Protein AF-A0A8T3MRM6-F1 (afdb_monomer)

Solvent-accessible surface area (backbone atoms only — not comparable to full-atom values): 10202 Å² total; per-residue (Å²): 135,84,81,77,78,81,80,51,50,71,51,70,39,57,31,41,62,28,37,52,55,36,65,73,35,93,46,35,32,42,35,36,65,49,98,87,72,48,80,46,76,44,81,49,70,68,52,61,40,35,90,80,31,32,37,35,27,68,72,56,87,99,52,84,78,60,67,73,32,74,35,32,43,35,18,52,46,70,44,83,40,91,97,79,51,75,45,71,45,30,40,27,38,31,30,21,41,25,47,67,58,101,87,26,33,37,32,41,48,69,41,13,40,53,50,42,38,89,83,44,46,66,69,58,47,54,62,33,34,44,63,54,53,49,54,52,33,53,51,53,13,62,75,67,76,43,92,52,69,94,76,77,53,70,69,57,45,51,42,64,76,62,42,41,73,62,52,47,67,58,47,51,60,52,52,52,49,63,76,74,106

Mean predicted aligned error: 10.26 Å

Foldseek 3Di:
DDDPPPLLAQDWDDLLVLLVVLVPFPWKWKWDQDPVRDIDIDIWDWDTDSVQQKIWTADDPPDDDDAQGKMKIKGWDWDADPPPGIDFTKMKIFIAGWHQDPRTIMGRGDIMGMDTCVVPNPVRNVVSNVVVVVVVQVVVCVVVVHRDDDDDPPVVVCCVVVVVVVVCVVVVVVVVVVVVD

Radius of gyration: 23.02 Å; Cα contacts (8 Å, |Δi|>4): 299; chains: 1; bounding box: 75×56×39 Å

pLDDT: mean 86.39, std 13.41, range [31.59, 98.0]

Secondary structure (DSSP, 8-state):
--------SS-EEPHHHHHHHHHH-S-EEEEEE-TTS-EEEEEE-EEEETTTTEEEEPPPTT--PPTTSEEEEEEEEEEEETTTEEEEEEEEEEEEEEEEETTEEEEEEEEEEEEETTTS-HHHHHHHTHHHHHHHHHHHHHHHTS-------HHHHHHHHHTHHHHHHHHHHHHHHHHH-

Structure (mmCIF, N/CA/C/O backbone):
data_AF-A0A8T3MRM6-F1
#
_entry.id   AF-A0A8T3MRM6-F1
#
loop_
_atom_site.group_PDB
_atom_site.id
_atom_site.type_symbol
_atom_site.label_atom_id
_atom_site.label_alt_id
_atom_site.label_comp_id
_atom_site.label_asym_id
_atom_site.label_entity_id
_atom_site.label_seq_id
_atom_site.pdbx_PDB_ins_code
_atom_site.Cartn_x
_atom_site.Cartn_y
_atom_site.Cartn_z
_atom_site.occupancy
_atom_site.B_iso_or_equiv
_atom_site.auth_seq_id
_atom_site.auth_comp_id
_atom_site.auth_asym_id
_atom_site.auth_atom_id
_atom_site.pdbx_PDB_model_num
ATOM 1 N N . MET A 1 1 ? -8.474 36.391 -8.172 1.00 34.91 1 MET A N 1
ATOM 2 C CA . MET A 1 1 ? -7.175 35.694 -8.260 1.00 34.91 1 MET A CA 1
ATOM 3 C C . MET A 1 1 ? -7.338 34.399 -7.483 1.00 34.91 1 MET A C 1
ATOM 5 O O . MET A 1 1 ? -7.437 34.456 -6.267 1.00 34.91 1 MET A O 1
ATOM 9 N N . ALA A 1 2 ? -7.576 33.287 -8.181 1.00 31.78 2 ALA A N 1
ATOM 10 C CA . ALA A 1 2 ? -7.895 32.007 -7.555 1.00 31.78 2 ALA A CA 1
ATOM 11 C C . ALA A 1 2 ? -6.620 31.381 -6.976 1.00 31.78 2 ALA A C 1
ATOM 13 O O . ALA A 1 2 ? -5.626 31.229 -7.684 1.00 31.78 2 ALA A O 1
ATOM 14 N N . THR A 1 3 ? -6.651 31.050 -5.689 1.00 31.59 3 THR A N 1
ATOM 15 C CA . THR A 1 3 ? -5.604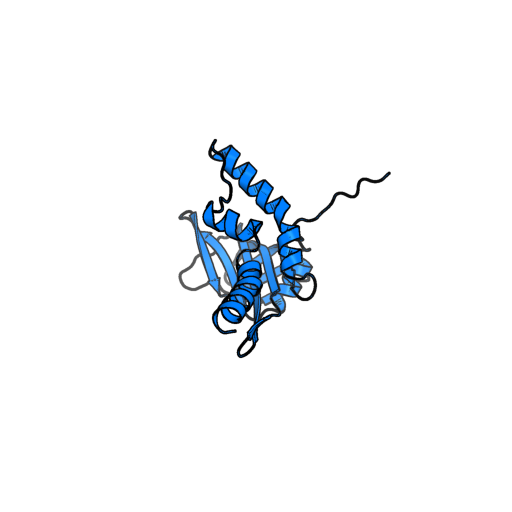 30.281 -5.019 1.00 31.59 3 THR A CA 1
ATOM 16 C C . THR A 1 3 ? -5.703 28.843 -5.515 1.00 31.59 3 THR A C 1
ATOM 18 O O . THR A 1 3 ? -6.648 28.138 -5.171 1.00 31.59 3 THR A O 1
ATOM 21 N N . ILE A 1 4 ? -4.760 28.415 -6.355 1.00 35.59 4 ILE A N 1
ATOM 22 C CA . ILE A 1 4 ? -4.589 26.998 -6.683 1.00 35.59 4 ILE A CA 1
ATOM 23 C C . ILE A 1 4 ? -4.082 26.340 -5.400 1.00 35.59 4 ILE A C 1
ATOM 25 O O . ILE A 1 4 ? -2.932 26.539 -5.007 1.00 35.59 4 ILE A O 1
ATOM 29 N N . ALA A 1 5 ? -4.972 25.641 -4.697 1.00 36.53 5 ALA A N 1
ATOM 30 C CA . ALA A 1 5 ? -4.578 24.730 -3.639 1.00 36.53 5 ALA A CA 1
ATOM 31 C C . ALA A 1 5 ? -3.710 23.652 -4.290 1.00 36.53 5 ALA A C 1
ATOM 33 O O . ALA A 1 5 ? -4.154 22.912 -5.163 1.00 36.53 5 ALA A O 1
ATOM 34 N N . ASP A 1 6 ? -2.439 23.657 -3.927 1.00 42.16 6 ASP A N 1
ATOM 35 C CA . ASP A 1 6 ? -1.433 22.751 -4.441 1.00 42.16 6 ASP A CA 1
ATOM 36 C C . ASP A 1 6 ? -1.651 21.362 -3.825 1.00 42.16 6 ASP A C 1
ATOM 38 O O . ASP A 1 6 ? -1.076 21.021 -2.791 1.00 42.16 6 ASP A O 1
ATOM 42 N N . ASP A 1 7 ? -2.551 20.590 -4.435 1.00 45.38 7 ASP A N 1
ATOM 43 C CA . ASP A 1 7 ? -2.930 19.222 -4.065 1.00 45.38 7 ASP A CA 1
ATOM 44 C C . ASP A 1 7 ? -1.839 18.203 -4.444 1.00 45.38 7 ASP A C 1
ATOM 46 O O . ASP A 1 7 ? -2.053 17.212 -5.135 1.00 45.38 7 ASP A O 1
ATOM 50 N N . ARG A 1 8 ? -0.599 18.473 -4.024 1.00 47.31 8 ARG A N 1
ATOM 51 C CA . ARG A 1 8 ? 0.532 17.547 -4.171 1.00 47.31 8 ARG A CA 1
ATOM 52 C C . ARG A 1 8 ? 0.591 16.611 -2.970 1.00 47.31 8 ARG A C 1
ATOM 54 O O . ARG A 1 8 ? 1.608 16.543 -2.291 1.00 47.31 8 ARG A O 1
ATOM 61 N N . SER A 1 9 ? -0.511 15.947 -2.641 1.00 53.84 9 SER A N 1
ATOM 62 C CA . SER A 1 9 ? -0.456 14.742 -1.812 1.00 53.84 9 SER A CA 1
ATOM 63 C C . SER A 1 9 ? -0.329 13.524 -2.735 1.00 53.84 9 SER A C 1
ATOM 65 O O . SER A 1 9 ? -0.585 13.635 -3.934 1.00 53.84 9 SER A O 1
ATOM 67 N N . THR A 1 10 ? 0.155 12.380 -2.236 1.00 55.06 10 THR A N 1
ATOM 68 C CA . THR A 1 10 ? 0.052 11.120 -2.994 1.00 55.06 10 THR A CA 1
ATOM 69 C C . THR A 1 10 ? -1.403 10.983 -3.432 1.00 55.06 10 THR A C 1
ATOM 71 O O . THR A 1 10 ? -2.246 11.003 -2.535 1.00 55.06 10 THR A O 1
ATOM 74 N N . PRO A 1 11 ? -1.714 10.922 -4.742 1.00 66.75 11 PRO A N 1
ATOM 75 C CA . PRO A 1 11 ? -3.082 11.097 -5.184 1.00 66.75 11 PRO A CA 1
ATOM 76 C C . PRO A 1 11 ? -3.917 9.967 -4.600 1.00 66.75 11 PRO A C 1
ATOM 78 O O . PRO A 1 11 ? -3.744 8.791 -4.932 1.00 66.75 11 PRO A O 1
ATOM 81 N N . GLU A 1 12 ? -4.793 10.342 -3.676 1.00 82.44 12 GLU A N 1
ATOM 82 C CA . GLU A 1 12 ? -5.992 9.569 -3.443 1.00 82.44 12 GLU A CA 1
ATOM 83 C C . GLU A 1 12 ? -6.679 9.453 -4.801 1.00 82.44 12 GLU A C 1
ATOM 85 O O . GLU A 1 12 ? -6.882 10.443 -5.509 1.00 82.44 12 GLU A O 1
ATOM 90 N N . ILE A 1 13 ? -6.924 8.220 -5.208 1.00 89.44 13 ILE A N 1
ATOM 91 C CA . ILE A 1 13 ? -7.657 7.929 -6.426 1.00 89.44 13 ILE A CA 1
ATOM 92 C C . ILE A 1 13 ? -9.062 7.513 -6.029 1.00 89.44 13 ILE A C 1
ATOM 94 O O . ILE A 1 13 ? -9.303 7.011 -4.929 1.00 89.44 13 ILE A O 1
ATOM 98 N N . ASP A 1 14 ? -9.994 7.710 -6.950 1.00 92.00 14 ASP A N 1
ATOM 99 C CA . ASP A 1 14 ? -11.353 7.228 -6.771 1.00 92.00 14 ASP A CA 1
ATOM 100 C C . ASP A 1 14 ? -11.365 5.712 -6.482 1.00 92.00 14 ASP A C 1
ATOM 102 O O . ASP A 1 14 ? -10.589 4.945 -7.062 1.00 92.00 14 ASP A O 1
ATOM 106 N N . ALA A 1 15 ? -12.246 5.269 -5.580 1.00 93.94 15 ALA A N 1
ATOM 107 C CA . ALA A 1 15 ? -12.296 3.877 -5.137 1.00 93.94 15 ALA A CA 1
ATOM 108 C C . ALA A 1 15 ? -12.580 2.898 -6.289 1.00 93.94 15 ALA A C 1
ATOM 110 O O . ALA A 1 15 ? -12.006 1.807 -6.311 1.00 93.94 15 ALA A O 1
ATOM 111 N N . ARG A 1 16 ? -13.400 3.290 -7.279 1.00 96.19 16 ARG A N 1
ATOM 112 C CA . ARG A 1 16 ? -13.632 2.480 -8.485 1.00 96.19 16 ARG A CA 1
ATOM 113 C C . ARG A 1 16 ? -12.347 2.338 -9.282 1.00 96.19 16 ARG A C 1
ATOM 115 O O . ARG A 1 16 ? -11.972 1.217 -9.604 1.00 96.19 16 ARG A O 1
ATOM 122 N N . ALA A 1 17 ? -11.657 3.446 -9.550 1.00 94.56 17 ALA A N 1
ATOM 123 C CA . ALA A 1 17 ? -10.386 3.422 -10.275 1.00 94.56 17 ALA A CA 1
ATOM 124 C C . ALA A 1 17 ? -9.332 2.573 -9.540 1.00 94.56 17 ALA A C 1
ATOM 126 O O . ALA A 1 17 ? -8.559 1.842 -10.161 1.00 94.56 17 ALA A O 1
ATOM 127 N N . GLY A 1 18 ? -9.329 2.619 -8.205 1.00 95.38 18 GLY A N 1
ATOM 128 C CA . GLY A 1 18 ? -8.494 1.755 -7.379 1.00 95.38 18 GLY A CA 1
ATOM 129 C C . GLY A 1 18 ? -8.801 0.269 -7.560 1.00 95.38 18 GLY A C 1
ATOM 130 O O . GLY A 1 18 ? -7.882 -0.527 -7.752 1.00 95.38 18 GLY A O 1
ATOM 131 N N . LEU A 1 19 ? -10.083 -0.102 -7.553 1.00 97.12 19 LEU A N 1
ATOM 132 C CA . LEU A 1 19 ? -10.534 -1.476 -7.789 1.00 97.12 19 LEU A CA 1
ATOM 133 C C . LEU A 1 19 ? -10.251 -1.943 -9.225 1.00 97.12 19 LEU A C 1
ATOM 135 O O . LEU A 1 19 ? -9.807 -3.071 -9.416 1.00 97.12 19 LEU A O 1
ATOM 139 N N . GLU A 1 20 ? -10.421 -1.083 -10.231 1.00 95.94 20 GLU A N 1
ATOM 140 C CA . GLU A 1 20 ? -10.056 -1.383 -11.624 1.00 95.94 20 GLU A CA 1
ATOM 141 C C . GLU A 1 20 ? -8.561 -1.700 -11.755 1.00 95.94 20 GLU A C 1
ATOM 143 O O . GLU A 1 20 ? -8.189 -2.708 -12.359 1.00 95.94 20 GLU A O 1
ATOM 148 N N . LYS A 1 21 ? -7.696 -0.890 -11.129 1.00 94.25 21 LYS A N 1
ATOM 149 C CA . LYS A 1 21 ? -6.255 -1.174 -11.072 1.00 94.25 21 LYS A CA 1
ATOM 150 C C . LYS A 1 21 ? -5.982 -2.476 -10.311 1.00 94.25 21 LYS A C 1
ATOM 152 O O . LYS A 1 21 ? -5.205 -3.298 -10.793 1.00 94.25 21 LYS A O 1
ATOM 157 N N . LEU A 1 22 ? -6.640 -2.699 -9.170 1.00 95.81 22 LEU A N 1
ATOM 158 C CA . LEU A 1 22 ? -6.466 -3.900 -8.343 1.00 95.81 22 LEU A CA 1
ATOM 159 C C . LEU A 1 22 ? -6.775 -5.182 -9.129 1.00 95.81 22 LEU A C 1
ATOM 161 O O . LEU A 1 22 ? -6.008 -6.136 -9.048 1.00 95.81 22 LEU A O 1
ATOM 165 N N . ALA A 1 23 ? -7.842 -5.171 -9.933 1.00 95.38 23 ALA A N 1
ATOM 166 C CA . ALA A 1 23 ? -8.260 -6.295 -10.771 1.00 95.38 23 ALA A CA 1
ATOM 167 C C . ALA A 1 23 ? -7.226 -6.681 -11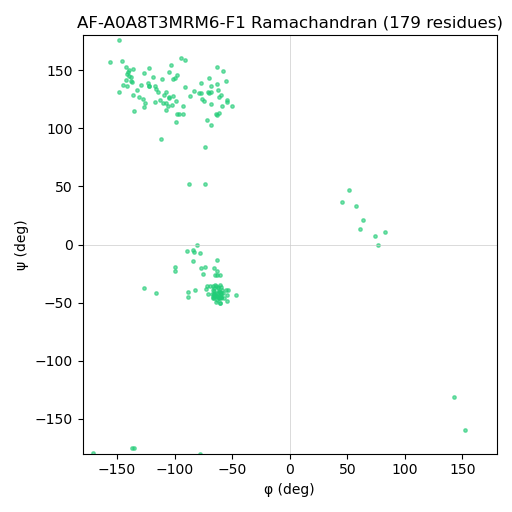.846 1.00 95.38 23 ALA A C 1
ATOM 169 O O . ALA A 1 23 ? -7.233 -7.809 -12.333 1.00 95.38 23 ALA A O 1
ATOM 170 N N . SER A 1 24 ? -6.343 -5.752 -12.228 1.00 92.88 24 SER A N 1
ATOM 171 C CA . SER A 1 24 ? -5.287 -6.002 -13.216 1.00 92.88 24 SER A CA 1
ATOM 172 C C . SER A 1 24 ? -4.027 -6.640 -12.623 1.00 92.88 24 SER A C 1
ATOM 174 O O . SER A 1 24 ? -3.173 -7.121 -13.372 1.00 92.88 24 SER A O 1
ATOM 176 N N . TYR A 1 25 ? -3.883 -6.646 -11.292 1.00 90.81 25 TYR A N 1
ATOM 177 C CA . TYR A 1 25 ? -2.674 -7.135 -10.642 1.00 90.81 25 TYR A CA 1
ATOM 178 C C . TYR A 1 25 ? -2.758 -8.629 -10.309 1.00 90.81 25 TYR A C 1
ATOM 180 O O . TYR A 1 25 ? -3.761 -9.090 -9.770 1.00 90.81 25 TYR A O 1
ATOM 188 N N . PRO A 1 26 ? -1.684 -9.398 -10.575 1.00 85.81 26 PRO A N 1
ATOM 189 C CA . PRO A 1 26 ? -1.691 -10.851 -10.399 1.00 85.81 26 PRO A CA 1
ATOM 190 C C . PRO A 1 26 ? -1.650 -11.293 -8.931 1.00 85.81 26 PRO A C 1
ATOM 192 O O . PRO A 1 26 ? -1.970 -12.439 -8.631 1.00 85.81 26 PRO A O 1
ATOM 195 N N . TYR A 1 27 ? -1.230 -10.410 -8.023 1.00 90.00 27 TYR A N 1
ATOM 196 C CA . TYR A 1 27 ? -1.088 -10.709 -6.603 1.00 90.00 27 TYR A CA 1
ATOM 197 C C . TYR A 1 27 ? -1.771 -9.628 -5.778 1.00 90.00 27 TYR A C 1
ATOM 199 O O . TYR A 1 27 ? -1.461 -8.442 -5.926 1.00 90.00 27 TYR A O 1
ATOM 207 N N . VAL A 1 28 ? -2.664 -10.056 -4.888 1.00 95.88 28 VAL A N 1
ATOM 208 C CA . VAL A 1 28 ? -3.392 -9.189 -3.963 1.00 95.88 28 VAL A CA 1
ATOM 209 C C . VAL A 1 28 ? -3.111 -9.632 -2.532 1.00 95.88 28 VAL A C 1
ATOM 211 O O . VAL A 1 28 ? -3.096 -10.821 -2.219 1.00 95.88 28 VAL A O 1
ATOM 214 N N . ILE A 1 29 ? -2.873 -8.663 -1.656 1.00 97.31 29 ILE A N 1
ATOM 215 C CA . ILE A 1 29 ? -2.635 -8.872 -0.229 1.00 97.31 29 ILE A CA 1
ATOM 216 C C . ILE A 1 29 ? -3.757 -8.190 0.545 1.00 97.31 29 ILE A C 1
ATOM 218 O O . ILE A 1 29 ? -3.936 -6.977 0.428 1.00 97.31 29 ILE A O 1
ATOM 222 N N . ALA A 1 30 ? -4.475 -8.955 1.362 1.00 97.25 30 ALA A N 1
ATOM 223 C CA . ALA A 1 30 ? -5.394 -8.421 2.355 1.00 97.25 30 ALA A CA 1
ATOM 224 C C . ALA A 1 30 ? -4.624 -8.044 3.623 1.00 97.25 30 ALA A C 1
ATOM 226 O O . ALA A 1 30 ? -3.803 -8.826 4.100 1.00 97.25 30 ALA A O 1
ATOM 227 N N . THR A 1 31 ? -4.871 -6.846 4.156 1.00 97.62 31 THR A N 1
ATOM 228 C CA . THR A 1 31 ? -4.248 -6.361 5.395 1.00 97.62 31 THR A CA 1
ATOM 229 C C . THR A 1 31 ? -5.274 -5.750 6.340 1.00 97.62 31 THR A C 1
ATOM 231 O O . THR A 1 31 ? -6.089 -4.924 5.925 1.00 97.62 31 THR A O 1
ATOM 234 N N . TRP A 1 32 ? -5.208 -6.132 7.613 1.00 96.31 32 TRP A N 1
ATOM 235 C CA . TRP A 1 32 ? -6.040 -5.610 8.700 1.00 96.31 32 TRP A CA 1
ATOM 236 C C . TRP A 1 32 ? -5.269 -5.618 10.025 1.00 96.31 32 TRP A C 1
ATOM 238 O O . TRP A 1 32 ? -4.132 -6.079 10.081 1.00 96.31 32 TRP A O 1
ATOM 248 N N . VAL A 1 33 ? -5.879 -5.094 11.087 1.00 94.75 33 VAL A N 1
ATOM 249 C CA . VAL A 1 33 ? -5.363 -5.190 12.460 1.00 94.75 33 VAL A CA 1
ATOM 250 C C . VAL A 1 33 ? -6.191 -6.228 13.209 1.00 94.75 33 VAL A C 1
ATOM 252 O O . VAL A 1 33 ? -7.421 -6.151 13.180 1.00 94.75 33 VAL A O 1
ATOM 255 N N . ASP A 1 34 ? -5.535 -7.211 13.820 1.00 91.94 34 ASP A N 1
ATOM 256 C CA . ASP A 1 34 ? -6.212 -8.250 14.599 1.00 91.94 34 ASP A CA 1
ATOM 257 C C . ASP A 1 34 ? -6.633 -7.768 16.001 1.00 91.94 34 ASP A C 1
ATOM 259 O O . ASP A 1 34 ? -6.428 -6.615 16.390 1.00 91.94 34 ASP A O 1
ATOM 263 N N . ASP A 1 35 ? -7.255 -8.660 16.768 1.00 90.69 35 ASP A N 1
ATOM 264 C CA . ASP A 1 35 ? -7.713 -8.400 18.136 1.00 90.69 35 ASP A CA 1
ATOM 265 C C . ASP A 1 35 ? -6.567 -8.151 19.131 1.00 90.69 35 ASP A C 1
ATOM 267 O O . ASP A 1 35 ? -6.775 -7.523 20.171 1.00 90.69 35 ASP A O 1
ATOM 271 N N . THR A 1 36 ? -5.347 -8.578 18.800 1.00 92.62 36 THR A N 1
ATOM 272 C CA . THR A 1 36 ? -4.133 -8.294 19.572 1.00 92.62 36 THR A CA 1
ATOM 273 C C . THR A 1 36 ? -3.510 -6.938 19.230 1.00 92.62 36 THR A C 1
ATOM 275 O O . THR A 1 36 ? -2.565 -6.505 19.896 1.00 92.62 36 THR A O 1
ATOM 278 N N . GLY A 1 37 ? -4.057 -6.234 18.235 1.00 91.44 37 GLY A N 1
ATOM 279 C CA . GLY A 1 37 ? -3.595 -4.922 17.795 1.00 91.44 37 GLY A CA 1
ATOM 280 C C . GLY A 1 37 ? -2.416 -4.973 16.824 1.00 91.44 37 GLY A C 1
ATOM 281 O O . GLY A 1 37 ? -1.830 -3.925 16.538 1.00 91.44 37 GLY A O 1
ATOM 282 N N . TYR A 1 38 ? -2.059 -6.152 16.308 1.00 93.50 38 TYR A N 1
ATOM 283 C CA . TYR A 1 38 ? -0.964 -6.307 15.353 1.00 93.50 38 TYR A CA 1
ATOM 284 C C . TYR A 1 38 ? -1.488 -6.360 13.912 1.00 93.50 38 TYR A C 1
ATOM 286 O O . TYR A 1 38 ? -2.584 -6.865 13.656 1.00 93.50 38 TYR A O 1
ATOM 294 N N . PRO A 1 39 ? -0.727 -5.820 12.942 1.00 95.06 39 PRO A N 1
ATOM 295 C CA . PRO A 1 39 ? -1.105 -5.917 11.544 1.00 95.06 39 PRO A CA 1
ATOM 296 C C . PRO A 1 39 ? -0.935 -7.357 11.046 1.00 95.06 39 PRO A C 1
ATOM 298 O O . PRO A 1 39 ? 0.128 -7.959 11.201 1.00 95.06 39 PRO A O 1
ATOM 301 N N . VAL A 1 40 ? -1.967 -7.871 10.386 1.00 96.00 40 VAL A N 1
ATOM 302 C CA . VAL A 1 40 ? -1.953 -9.143 9.662 1.00 96.00 40 VAL A CA 1
ATOM 303 C C . VAL A 1 40 ? -2.005 -8.835 8.173 1.00 96.00 40 VAL A C 1
ATOM 305 O O . VAL A 1 40 ? -2.885 -8.101 7.731 1.00 96.00 40 VAL A O 1
ATOM 308 N N . SER A 1 41 ? -1.080 -9.406 7.400 1.00 96.94 41 SER A N 1
ATOM 309 C CA . SER A 1 41 ? -1.036 -9.297 5.938 1.00 96.94 41 SER A CA 1
ATOM 310 C C . SER A 1 41 ? -0.947 -10.687 5.322 1.00 96.94 41 SER A C 1
ATOM 312 O O . SER A 1 41 ? -0.036 -11.450 5.642 1.00 96.94 41 SER A O 1
ATOM 314 N N . VAL A 1 42 ? -1.870 -11.018 4.423 1.00 96.50 42 VAL A N 1
ATOM 315 C CA . VAL A 1 42 ? -1.943 -12.342 3.792 1.00 96.50 42 VAL A CA 1
ATOM 316 C C . VAL A 1 42 ? -2.335 -12.228 2.325 1.00 96.50 42 VAL A C 1
ATOM 318 O O . VAL A 1 42 ? -3.148 -11.386 1.948 1.00 96.50 42 VAL A O 1
ATOM 321 N N . ALA A 1 43 ? -1.731 -13.067 1.487 1.00 96.38 43 ALA A N 1
ATOM 322 C CA . ALA A 1 43 ? -2.084 -13.152 0.077 1.00 96.38 43 ALA A CA 1
ATOM 323 C C . ALA A 1 43 ? -3.489 -13.747 -0.089 1.00 96.38 43 ALA A C 1
ATOM 325 O O . ALA A 1 43 ? -3.831 -14.729 0.573 1.00 96.38 43 ALA A O 1
ATOM 326 N N . VAL A 1 44 ? -4.286 -13.159 -0.978 1.00 95.94 44 VAL A N 1
ATOM 327 C CA . VAL A 1 44 ? -5.650 -13.601 -1.281 1.00 95.94 44 VAL A CA 1
ATOM 328 C C . VAL A 1 44 ? -5.891 -13.597 -2.784 1.00 95.94 44 VAL A C 1
ATOM 330 O O . VAL A 1 44 ? -5.327 -12.788 -3.520 1.00 95.94 44 VAL A O 1
ATOM 333 N N . GLU A 1 45 ? -6.775 -14.480 -3.232 1.00 94.88 45 GLU A N 1
ATOM 334 C CA . GLU A 1 45 ? -7.364 -14.406 -4.565 1.00 94.88 45 GLU A CA 1
ATOM 335 C C . GLU A 1 45 ? -8.669 -13.617 -4.459 1.00 94.88 45 GLU A C 1
ATOM 337 O O . GLU A 1 45 ? -9.618 -14.059 -3.810 1.00 94.88 45 GLU A O 1
ATOM 342 N N . ALA A 1 46 ? -8.690 -12.422 -5.050 1.00 95.19 46 ALA A N 1
ATOM 343 C CA . ALA A 1 46 ? -9.834 -11.524 -5.000 1.00 95.19 46 ALA A CA 1
ATOM 344 C C . ALA A 1 46 ? -10.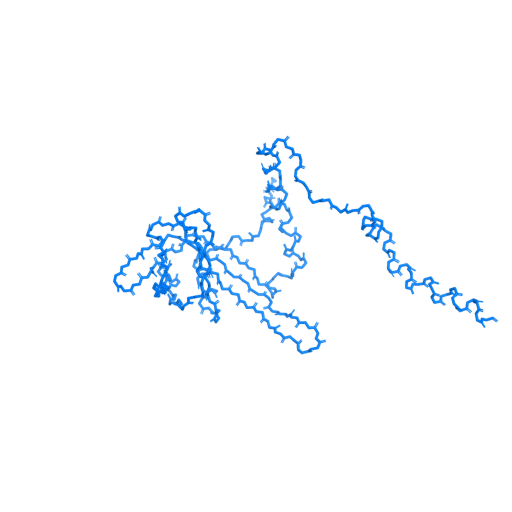548 -11.469 -6.354 1.00 95.19 46 ALA A C 1
ATOM 346 O O . ALA A 1 46 ? -9.928 -11.239 -7.392 1.00 95.19 46 ALA A O 1
ATOM 347 N N . VAL A 1 47 ? -11.868 -11.622 -6.329 1.00 95.94 47 VAL A N 1
ATOM 348 C CA . VAL A 1 47 ? -12.754 -11.309 -7.450 1.00 95.94 47 VAL A CA 1
ATOM 349 C C . VAL A 1 47 ? -13.233 -9.878 -7.267 1.00 95.94 47 VAL A C 1
ATOM 351 O O . VAL A 1 47 ? -13.854 -9.558 -6.257 1.00 95.94 47 VAL A O 1
ATOM 354 N N . VAL A 1 48 ? -12.926 -9.010 -8.227 1.00 97.38 48 VAL A N 1
ATOM 355 C CA . VAL A 1 48 ? -13.218 -7.577 -8.134 1.00 97.38 48 VAL A CA 1
ATOM 356 C C . VAL A 1 48 ? -14.404 -7.210 -9.024 1.00 97.38 48 VAL A C 1
ATOM 358 O O . VAL A 1 48 ? -14.373 -7.445 -10.229 1.00 97.38 48 VAL A O 1
ATOM 361 N N . ASP A 1 49 ? -15.413 -6.568 -8.436 1.00 97.00 49 ASP A N 1
ATOM 362 C CA . ASP A 1 49 ? -16.466 -5.834 -9.137 1.00 97.00 49 ASP A CA 1
ATOM 363 C C . ASP A 1 49 ? -16.303 -4.337 -8.851 1.00 97.00 49 ASP A C 1
ATOM 365 O O . ASP A 1 49 ? -16.850 -3.778 -7.896 1.00 97.00 49 ASP A O 1
ATOM 369 N N . ALA A 1 50 ? -15.538 -3.662 -9.709 1.00 96.56 50 ALA A N 1
ATOM 370 C CA . ALA A 1 50 ? -15.308 -2.228 -9.583 1.00 96.56 50 ALA A CA 1
ATOM 371 C C . ALA A 1 50 ? -16.590 -1.399 -9.786 1.00 96.56 50 ALA A C 1
ATOM 373 O O . ALA A 1 50 ? -16.713 -0.300 -9.241 1.00 96.56 50 ALA A O 1
ATOM 374 N N . SER A 1 51 ? -17.572 -1.912 -10.535 1.00 95.81 51 SER A N 1
ATOM 375 C CA . SER A 1 51 ? -18.830 -1.200 -10.774 1.00 95.81 51 SER A CA 1
ATOM 376 C C . SER A 1 51 ? -19.694 -1.153 -9.513 1.00 95.81 51 SER A C 1
ATOM 378 O O . SER A 1 51 ? -20.197 -0.081 -9.162 1.00 95.81 51 SER A O 1
ATOM 380 N N . GLY A 1 52 ? -19.767 -2.280 -8.798 1.00 96.56 52 GLY A N 1
ATOM 381 C CA . GLY A 1 52 ? -20.393 -2.424 -7.486 1.00 96.56 52 GLY A CA 1
ATOM 382 C C . GLY A 1 52 ? -19.525 -1.966 -6.313 1.00 96.56 52 GLY A C 1
ATOM 383 O O . GLY A 1 52 ? -19.985 -2.028 -5.178 1.00 96.56 52 GLY A O 1
ATOM 384 N N . LEU A 1 53 ? -18.297 -1.492 -6.564 1.00 97.44 53 LEU A N 1
ATOM 385 C CA . LEU A 1 53 ? -17.309 -1.095 -5.552 1.00 97.44 53 LEU A CA 1
ATOM 386 C C . LEU A 1 53 ? -16.952 -2.216 -4.564 1.00 97.44 53 LEU A C 1
ATOM 388 O O . LEU A 1 53 ? -16.668 -1.950 -3.395 1.00 97.44 53 LEU A O 1
ATOM 392 N N . THR A 1 54 ? -16.957 -3.469 -5.017 1.00 97.56 54 THR A N 1
ATOM 393 C CA . THR A 1 54 ? -16.691 -4.619 -4.149 1.00 97.56 54 THR A CA 1
ATOM 394 C C . THR A 1 54 ? -15.519 -5.465 -4.619 1.00 97.56 54 THR A C 1
ATOM 396 O O . THR A 1 54 ? -15.191 -5.534 -5.803 1.00 97.56 54 THR A O 1
ATOM 399 N N . ALA A 1 55 ? -14.871 -6.120 -3.661 1.00 97.19 55 ALA A N 1
ATOM 400 C CA . ALA A 1 55 ? -13.911 -7.182 -3.908 1.00 97.19 55 ALA A CA 1
ATOM 401 C C . ALA A 1 55 ? -14.170 -8.329 -2.931 1.00 97.19 55 ALA A C 1
ATOM 403 O O . ALA A 1 55 ? -14.245 -8.108 -1.720 1.00 97.19 55 ALA A O 1
ATOM 404 N N . THR A 1 56 ? -14.297 -9.545 -3.449 1.00 96.50 56 THR A N 1
ATOM 405 C CA . THR A 1 56 ? -14.646 -10.731 -2.665 1.00 96.50 56 THR A CA 1
ATOM 406 C C . THR A 1 56 ? -13.515 -11.746 -2.703 1.00 96.50 56 THR A C 1
ATOM 408 O O . THR A 1 56 ? -12.946 -11.995 -3.762 1.00 96.50 56 THR A O 1
ATOM 411 N N . PHE A 1 57 ? -13.183 -12.345 -1.564 1.00 95.62 57 PHE A N 1
ATOM 412 C CA . PHE A 1 57 ? -12.139 -13.364 -1.455 1.00 95.62 57 PHE A CA 1
ATOM 413 C C . PHE A 1 57 ? -12.500 -14.413 -0.400 1.00 95.62 57 PHE A C 1
ATOM 415 O O . PHE A 1 57 ? -13.307 -14.168 0.499 1.00 95.62 57 PHE A O 1
ATOM 422 N N . ALA A 1 58 ? -11.906 -15.601 -0.506 1.00 94.25 58 ALA A N 1
ATOM 423 C CA . ALA A 1 58 ? -12.093 -16.653 0.488 1.00 94.25 58 ALA A CA 1
ATOM 424 C C . ALA A 1 58 ? -11.404 -16.283 1.818 1.00 94.25 58 ALA A C 1
ATOM 426 O O . ALA A 1 58 ? -10.308 -15.714 1.793 1.00 94.25 58 ALA A O 1
ATOM 427 N N . PRO A 1 59 ? -11.989 -16.621 2.981 1.00 90.94 59 PRO A N 1
ATOM 428 C CA . PRO A 1 59 ? -11.347 -16.388 4.267 1.00 90.94 59 PRO A CA 1
ATOM 429 C C . PRO A 1 59 ? -10.026 -17.177 4.343 1.00 90.94 59 PRO A C 1
ATOM 431 O O . PRO A 1 59 ? -10.023 -18.390 4.105 1.00 90.94 59 PRO A O 1
ATOM 434 N N . PRO A 1 60 ? -8.895 -16.525 4.664 1.00 92.06 60 PRO A N 1
ATOM 435 C CA . PRO A 1 60 ? -7.611 -17.207 4.777 1.00 92.06 60 PRO A CA 1
ATOM 436 C C . PRO A 1 60 ? -7.616 -18.243 5.911 1.00 92.06 60 PRO A C 1
ATOM 438 O O . PRO A 1 60 ? -8.124 -17.993 7.003 1.00 92.06 60 PRO A O 1
ATOM 441 N N . VAL A 1 61 ? -7.030 -19.418 5.667 1.00 90.00 61 VAL A N 1
ATOM 442 C CA . VAL A 1 61 ? -7.038 -20.533 6.629 1.00 90.00 61 VAL A CA 1
ATOM 443 C C . VAL A 1 61 ? -6.377 -20.128 7.947 1.00 90.00 61 VAL A C 1
ATOM 445 O O . VAL A 1 61 ? -5.241 -19.660 7.965 1.00 90.00 61 VAL A O 1
ATOM 448 N N . GLY A 1 62 ? -7.081 -20.362 9.058 1.00 89.44 62 GLY A N 1
ATOM 449 C CA . GLY A 1 62 ? -6.573 -20.094 10.406 1.00 89.44 62 GLY A CA 1
ATOM 450 C C . GLY A 1 62 ? -6.534 -18.613 10.789 1.00 89.44 62 GLY A C 1
ATOM 451 O O . GLY A 1 62 ? -6.005 -18.294 11.850 1.00 89.44 62 GLY A O 1
ATOM 452 N N . LEU A 1 63 ? -7.087 -17.724 9.958 1.00 90.94 63 LEU A N 1
ATOM 453 C CA . LEU A 1 63 ? -7.145 -16.290 10.214 1.00 90.94 63 LEU A CA 1
ATOM 454 C C . LEU A 1 63 ? -8.592 -15.799 10.193 1.00 90.94 63 LEU A C 1
ATOM 456 O O . LEU A 1 63 ? -9.370 -16.127 9.298 1.00 90.94 63 LEU A O 1
ATOM 460 N N . THR A 1 64 ? -8.931 -14.955 11.162 1.00 90.56 64 THR A N 1
ATOM 461 C CA . THR A 1 64 ? -10.230 -14.284 11.218 1.00 90.56 64 THR A CA 1
ATOM 462 C C . THR A 1 64 ? -10.080 -12.883 10.648 1.00 90.56 64 THR A C 1
ATOM 464 O O . THR A 1 64 ? -9.424 -12.029 11.246 1.00 90.56 64 THR A O 1
ATOM 467 N N . VAL A 1 65 ? -10.693 -12.637 9.492 1.00 91.75 65 VAL A N 1
ATOM 468 C CA . VAL A 1 65 ? -10.812 -11.280 8.949 1.00 91.75 65 VAL A CA 1
ATOM 469 C C . VAL A 1 65 ? -11.945 -10.573 9.698 1.00 91.75 65 VAL A C 1
ATOM 471 O O . VAL A 1 65 ? -13.025 -11.154 9.829 1.00 91.75 65 VAL A O 1
ATOM 474 N N . PRO A 1 66 ? -11.743 -9.347 10.209 1.00 90.25 66 PRO A N 1
ATOM 475 C CA . PRO A 1 66 ? -12.769 -8.656 10.974 1.00 90.25 66 PRO A CA 1
ATOM 476 C C . PRO A 1 66 ? -14.009 -8.402 10.119 1.00 90.25 66 PRO A C 1
ATOM 478 O O . PRO A 1 66 ? -13.916 -7.906 8.997 1.00 90.25 66 PRO A O 1
ATOM 481 N N . SER A 1 67 ? -15.186 -8.698 10.663 1.00 85.62 67 SER A N 1
ATOM 482 C CA . SER A 1 67 ? -16.448 -8.197 10.123 1.00 85.62 67 SER A CA 1
ATOM 483 C C . SER A 1 67 ? -16.613 -6.740 10.548 1.00 85.62 67 SER A C 1
ATOM 485 O O . SER A 1 67 ? -16.469 -6.431 11.730 1.00 85.62 67 SER A O 1
ATOM 487 N N . ASP A 1 68 ? -16.918 -5.857 9.603 1.00 85.88 68 ASP A N 1
ATOM 488 C CA . ASP A 1 68 ? -17.110 -4.422 9.821 1.00 85.88 68 ASP A CA 1
ATOM 489 C C . ASP A 1 68 ? -15.838 -3.683 10.311 1.00 85.88 68 ASP A C 1
ATOM 491 O O . ASP A 1 68 ? -15.896 -2.592 10.874 1.00 85.88 68 ASP A O 1
ATOM 495 N N . GLY A 1 69 ? -14.650 -4.253 10.091 1.00 83.62 69 GLY A N 1
ATOM 496 C CA . GLY A 1 69 ? -13.366 -3.599 10.368 1.00 83.62 69 GLY A CA 1
ATOM 497 C C . GLY A 1 69 ? -12.788 -2.888 9.138 1.00 83.62 69 GLY A C 1
ATOM 498 O O . GLY A 1 69 ? -13.178 -3.207 8.012 1.00 83.62 69 GLY A O 1
ATOM 499 N N . PRO A 1 70 ? -11.849 -1.937 9.315 1.00 92.69 70 PRO A N 1
ATOM 500 C CA . PRO A 1 70 ? -11.064 -1.422 8.203 1.00 92.69 70 PRO A CA 1
ATOM 501 C C . PRO A 1 70 ? -10.131 -2.522 7.687 1.00 92.69 70 PRO A C 1
ATOM 503 O O . PRO A 1 70 ? -9.283 -3.037 8.418 1.00 92.69 70 PRO A O 1
ATOM 506 N N . VAL A 1 71 ? -10.279 -2.856 6.412 1.00 96.75 71 VAL A N 1
ATOM 507 C CA . VAL A 1 71 ? -9.414 -3.794 5.696 1.00 96.75 71 VAL A CA 1
ATOM 508 C C . VAL A 1 71 ? -8.905 -3.101 4.443 1.00 96.75 71 VAL A C 1
ATOM 510 O O . VAL A 1 71 ? -9.597 -2.271 3.849 1.00 96.75 71 VAL A O 1
ATOM 513 N N . SER A 1 72 ? -7.685 -3.435 4.038 1.00 97.44 72 SER A N 1
ATOM 514 C CA . SER A 1 72 ? -7.135 -3.011 2.757 1.00 97.44 72 SER A CA 1
ATOM 515 C C . SER A 1 72 ? -6.802 -4.196 1.869 1.00 97.44 72 SER A C 1
ATOM 517 O O . SER A 1 72 ? -6.346 -5.231 2.351 1.00 97.44 72 SER A O 1
ATOM 519 N N . LEU A 1 73 ? -7.003 -4.022 0.566 1.00 98.00 73 LEU A N 1
ATOM 520 C CA . LEU A 1 73 ? -6.469 -4.892 -0.472 1.00 98.00 73 LEU A CA 1
ATOM 521 C C . LEU A 1 73 ? -5.386 -4.130 -1.223 1.00 98.00 73 LEU A C 1
ATOM 523 O O . LEU A 1 73 ? -5.646 -3.066 -1.784 1.00 98.00 73 LEU A O 1
ATOM 527 N N . THR A 1 74 ? -4.174 -4.674 -1.229 1.00 97.62 74 THR A N 1
ATOM 528 C CA . THR A 1 74 ? -3.035 -4.096 -1.943 1.00 97.62 74 THR A CA 1
ATOM 529 C C . THR A 1 74 ? -2.631 -4.994 -3.095 1.00 97.62 74 THR A C 1
ATOM 531 O O . THR A 1 74 ? -2.315 -6.162 -2.881 1.00 97.62 74 THR A O 1
ATOM 534 N N . GLY A 1 75 ? -2.599 -4.436 -4.300 1.00 96.12 75 GLY A N 1
ATOM 535 C CA . GLY A 1 75 ? -2.001 -5.064 -5.469 1.00 96.12 75 GLY A CA 1
ATOM 536 C C . GLY A 1 75 ? -0.738 -4.320 -5.875 1.00 96.12 75 GLY A C 1
ATOM 537 O O . GLY A 1 75 ? -0.665 -3.092 -5.771 1.00 96.12 75 GLY A O 1
ATOM 538 N N . SER A 1 76 ? 0.275 -5.058 -6.320 1.00 92.31 76 SER A N 1
ATOM 539 C CA . SER A 1 76 ? 1.496 -4.452 -6.845 1.00 92.31 76 SER A CA 1
ATOM 540 C C . SER A 1 76 ? 2.014 -5.185 -8.073 1.00 92.31 76 SER A C 1
ATOM 542 O O . SER A 1 76 ? 1.829 -6.392 -8.237 1.00 92.31 76 SER A O 1
ATOM 544 N N . HIS A 1 77 ? 2.672 -4.424 -8.939 1.00 90.19 77 HIS A N 1
ATOM 545 C CA . HIS A 1 77 ? 3.401 -4.915 -10.090 1.00 90.19 77 HIS A CA 1
ATOM 546 C C . HIS A 1 77 ? 4.802 -4.314 -10.089 1.00 90.19 77 HIS A C 1
ATOM 548 O O . HIS A 1 77 ? 4.999 -3.127 -9.822 1.00 90.19 77 HIS A O 1
ATOM 554 N N . ILE A 1 78 ? 5.776 -5.163 -10.384 1.00 89.88 78 ILE A N 1
ATOM 555 C CA . ILE A 1 78 ? 7.154 -4.774 -10.621 1.00 89.88 78 ILE A CA 1
ATOM 556 C C . ILE A 1 78 ? 7.735 -5.752 -11.631 1.00 89.88 78 ILE A C 1
ATOM 558 O O . ILE A 1 78 ? 7.598 -6.969 -11.470 1.00 89.88 78 ILE A O 1
ATOM 562 N N . ARG A 1 79 ? 8.379 -5.237 -12.675 1.00 88.69 79 ARG A N 1
ATOM 563 C CA . ARG A 1 79 ? 9.027 -6.072 -13.678 1.00 88.69 79 ARG A CA 1
ATOM 564 C C . ARG A 1 79 ? 10.527 -6.170 -13.389 1.00 88.69 79 ARG A C 1
ATOM 566 O O . ARG A 1 79 ? 11.210 -5.148 -13.318 1.00 88.69 79 ARG A O 1
ATOM 573 N N . PRO A 1 80 ? 11.077 -7.386 -13.22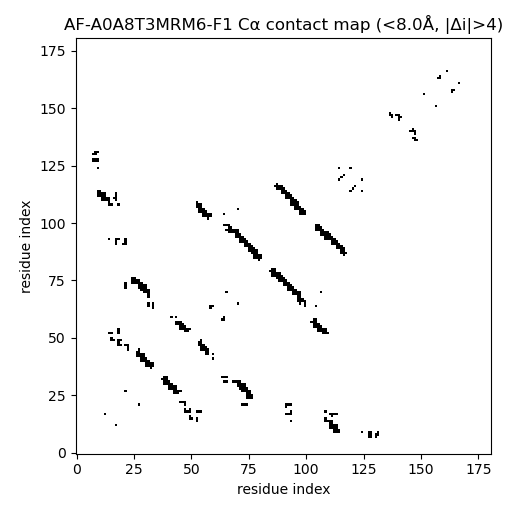9 1.00 88.06 80 PRO A N 1
ATOM 574 C CA . PRO A 1 80 ? 12.520 -7.584 -13.184 1.00 88.06 80 PRO A CA 1
ATOM 575 C C . PRO A 1 80 ? 13.143 -7.350 -14.566 1.00 88.06 80 PRO A C 1
ATOM 577 O O . PRO A 1 80 ? 12.717 -7.950 -15.553 1.00 88.06 80 PRO A O 1
ATOM 580 N N . GLN A 1 81 ? 14.194 -6.536 -14.630 1.00 87.31 81 GLN A N 1
ATOM 581 C CA . GLN A 1 81 ? 15.052 -6.385 -15.803 1.00 87.31 81 GLN A CA 1
ATOM 582 C C . GLN A 1 81 ? 16.372 -7.153 -15.604 1.00 87.31 81 GLN A C 1
ATOM 584 O O . GLN A 1 81 ? 17.135 -6.830 -14.681 1.00 87.31 81 GLN A O 1
ATOM 589 N N . PRO A 1 82 ? 16.697 -8.136 -16.468 1.00 87.12 82 PRO A N 1
ATOM 590 C CA . PRO A 1 82 ? 17.946 -8.887 -16.375 1.00 87.12 82 PRO A CA 1
ATOM 591 C C . PRO A 1 82 ? 19.183 -7.975 -16.361 1.00 87.12 82 PRO A C 1
ATOM 593 O O . PRO A 1 82 ? 19.402 -7.192 -17.280 1.00 87.12 82 PRO A O 1
ATOM 596 N N . GLY A 1 83 ? 20.007 -8.087 -15.314 1.00 84.56 83 GLY A N 1
ATOM 597 C CA . GLY A 1 83 ? 21.300 -7.397 -15.207 1.00 84.56 83 GLY A CA 1
ATOM 598 C C . GLY A 1 83 ? 21.259 -5.901 -14.866 1.00 84.56 83 GLY A C 1
ATOM 599 O O . GLY A 1 83 ? 22.328 -5.311 -14.735 1.00 84.56 83 GLY A O 1
ATOM 600 N N . TYR A 1 84 ? 20.079 -5.289 -14.697 1.00 79.38 84 TYR A N 1
ATOM 601 C CA . TYR A 1 84 ? 19.955 -3.836 -14.481 1.00 79.38 84 TYR A CA 1
ATOM 602 C C . TYR A 1 84 ? 19.144 -3.459 -13.233 1.00 79.38 84 TYR A C 1
ATOM 604 O O . TYR A 1 84 ? 19.504 -2.517 -12.528 1.00 79.38 84 TYR A O 1
ATOM 612 N N . GLY A 1 85 ? 18.074 -4.198 -12.916 1.00 86.06 85 GLY A N 1
ATOM 613 C CA . GLY A 1 85 ? 17.234 -3.907 -11.751 1.00 86.06 85 GLY A CA 1
ATOM 614 C C . GLY A 1 85 ? 15.752 -4.158 -12.006 1.00 86.06 85 GLY A C 1
ATOM 615 O O . GLY A 1 85 ? 15.386 -5.226 -12.484 1.00 86.06 85 GLY A O 1
ATOM 616 N N . TYR A 1 86 ? 14.905 -3.187 -11.656 1.00 86.88 86 TYR A N 1
ATOM 617 C CA . TYR A 1 86 ? 13.447 -3.297 -11.746 1.00 86.88 86 TYR A CA 1
ATOM 618 C C . TYR A 1 86 ? 12.809 -2.019 -12.279 1.00 86.88 86 TYR A C 1
ATOM 620 O O . TYR A 1 86 ? 13.182 -0.931 -11.823 1.00 86.88 86 TYR A O 1
ATOM 628 N N . ASP A 1 87 ? 11.796 -2.176 -13.125 1.00 86.44 87 ASP A N 1
ATOM 629 C CA . ASP A 1 87 ? 10.987 -1.102 -13.700 1.00 86.44 87 ASP A CA 1
ATOM 630 C C . ASP A 1 87 ? 9.484 -1.429 -13.671 1.00 86.44 87 ASP A C 1
ATOM 632 O O . ASP A 1 87 ? 9.063 -2.430 -13.083 1.00 86.44 87 ASP A O 1
ATOM 636 N N . GLU A 1 88 ? 8.680 -0.543 -14.265 1.00 88.62 88 GLU A N 1
ATOM 637 C CA . GLU A 1 88 ? 7.216 -0.629 -14.300 1.00 88.62 88 GLU A CA 1
ATOM 638 C C . GLU A 1 88 ? 6.615 -0.835 -12.908 1.00 88.62 88 GLU A C 1
ATOM 640 O O . GLU A 1 88 ? 5.766 -1.701 -12.697 1.00 88.62 88 GLU A O 1
ATOM 645 N N . ARG A 1 89 ? 7.078 -0.052 -11.931 1.00 90.81 89 ARG A N 1
ATOM 646 C CA . ARG A 1 89 ? 6.579 -0.148 -10.561 1.00 90.81 89 ARG A CA 1
ATOM 647 C C . ARG A 1 89 ? 5.200 0.471 -10.474 1.00 90.81 89 ARG A C 1
ATOM 649 O O . ARG A 1 89 ? 5.009 1.646 -10.777 1.00 90.81 89 ARG A O 1
ATOM 656 N N . ARG A 1 90 ? 4.240 -0.320 -10.016 1.00 91.56 90 ARG A N 1
ATOM 657 C CA . ARG A 1 90 ? 2.858 0.119 -9.852 1.00 91.56 90 ARG A CA 1
ATOM 658 C C . ARG A 1 90 ? 2.303 -0.491 -8.583 1.00 91.56 90 ARG A C 1
ATOM 660 O O . ARG A 1 90 ? 2.536 -1.667 -8.307 1.00 91.56 90 ARG A O 1
ATOM 667 N N . HIS A 1 91 ? 1.591 0.296 -7.796 1.00 92.19 91 HIS A N 1
ATOM 668 C CA . HIS A 1 91 ? 0.868 -0.219 -6.644 1.00 92.19 91 HIS A CA 1
ATOM 669 C C . HIS A 1 91 ? -0.475 0.467 -6.509 1.00 92.19 91 HIS A C 1
ATOM 671 O O . HIS A 1 91 ? -0.639 1.638 -6.852 1.00 92.19 91 HIS A O 1
ATOM 677 N N . VAL A 1 92 ? -1.432 -0.284 -5.986 1.00 95.56 92 VAL A N 1
ATOM 678 C CA . VAL A 1 92 ? -2.711 0.244 -5.548 1.00 95.56 92 VAL A CA 1
ATOM 679 C C . VAL A 1 92 ? -3.073 -0.388 -4.221 1.00 95.56 92 VAL A C 1
ATOM 681 O O . VAL A 1 92 ? -2.877 -1.585 -4.025 1.00 95.56 92 VAL A O 1
ATOM 684 N N . THR A 1 93 ? -3.626 0.413 -3.329 1.00 96.94 93 THR A N 1
ATOM 685 C CA . THR A 1 93 ? -4.228 -0.048 -2.091 1.00 96.94 93 THR A CA 1
ATOM 686 C C . THR A 1 93 ? -5.639 0.503 -2.020 1.00 96.94 93 THR A C 1
ATOM 688 O O . THR A 1 93 ? -5.829 1.716 -1.974 1.00 96.94 93 THR A O 1
ATOM 691 N N . VAL A 1 94 ? -6.623 -0.389 -1.990 1.00 97.62 94 VAL A N 1
ATOM 692 C CA . VAL A 1 94 ? -8.031 -0.049 -1.781 1.00 97.62 94 VAL A CA 1
ATOM 693 C C . VAL A 1 94 ? -8.383 -0.356 -0.338 1.00 97.62 94 VAL A C 1
ATOM 695 O O . VAL A 1 94 ? -8.140 -1.464 0.132 1.00 97.62 94 VAL A O 1
ATOM 698 N N . TRP A 1 95 ? -8.961 0.613 0.357 1.00 97.25 95 TRP A N 1
ATOM 699 C CA . TRP A 1 95 ? -9.463 0.463 1.716 1.00 97.25 95 TRP A CA 1
ATOM 700 C C . TRP A 1 95 ? -10.975 0.383 1.711 1.00 97.25 95 TRP A C 1
ATOM 702 O O . TRP A 1 95 ? -11.643 0.983 0.868 1.00 97.25 95 TRP A O 1
ATOM 712 N N . GLY A 1 96 ? -11.511 -0.354 2.671 1.00 96.38 96 GLY A N 1
ATOM 713 C CA . GLY A 1 96 ? -12.940 -0.547 2.789 1.00 96.38 96 GLY A CA 1
ATOM 714 C C . GLY A 1 96 ? -13.336 -1.230 4.082 1.00 96.38 96 GLY A C 1
ATOM 715 O O . GLY A 1 96 ? -12.497 -1.573 4.920 1.00 96.38 96 GLY A O 1
ATOM 716 N N . ARG A 1 97 ? -14.644 -1.433 4.227 1.00 96.00 97 ARG A N 1
ATOM 717 C CA . ARG A 1 97 ? -15.215 -2.265 5.290 1.00 96.00 97 ARG A CA 1
ATOM 718 C C . ARG A 1 97 ? -15.559 -3.629 4.729 1.00 96.00 97 ARG A C 1
ATOM 720 O O . ARG A 1 97 ? -16.008 -3.740 3.587 1.00 96.00 97 ARG A O 1
ATOM 727 N N . THR A 1 98 ? -15.359 -4.653 5.539 1.00 95.50 98 THR A N 1
ATOM 728 C CA . THR A 1 98 ? -15.625 -6.041 5.169 1.00 95.50 98 THR A CA 1
ATOM 729 C C . THR A 1 98 ? -16.928 -6.546 5.755 1.00 95.50 98 THR A C 1
ATOM 731 O O . THR A 1 98 ? -17.279 -6.269 6.897 1.00 95.50 98 THR A O 1
ATOM 734 N N . THR A 1 99 ? -17.629 -7.357 4.981 1.00 94.12 99 THR A N 1
ATOM 735 C CA . THR A 1 99 ? -18.698 -8.232 5.459 1.00 94.12 99 THR A CA 1
ATOM 736 C C . THR A 1 99 ? -18.245 -9.662 5.216 1.00 94.12 99 THR A C 1
ATOM 738 O O . THR A 1 99 ? -17.679 -9.954 4.164 1.00 94.12 99 THR A O 1
ATOM 741 N N . ALA A 1 100 ? -18.408 -10.530 6.209 1.00 88.75 100 ALA A N 1
ATOM 742 C CA . ALA A 1 100 ? -18.055 -11.939 6.101 1.00 88.75 100 ALA A CA 1
ATOM 743 C C . ALA A 1 100 ? -19.336 -12.769 6.188 1.00 88.75 100 ALA A C 1
ATOM 745 O O . ALA A 1 100 ? -20.155 -12.543 7.081 1.00 88.75 100 ALA A O 1
ATOM 746 N N . ASP A 1 101 ? -19.507 -13.698 5.257 1.00 84.19 101 ASP A N 1
ATOM 747 C CA . ASP A 1 101 ? -20.602 -14.663 5.229 1.00 84.19 101 ASP A CA 1
ATOM 748 C C . ASP A 1 101 ? -20.081 -16.062 4.853 1.00 84.19 101 ASP A C 1
ATOM 750 O O . ASP A 1 101 ? -18.876 -16.277 4.695 1.00 84.19 101 ASP A O 1
ATOM 754 N N . ASP A 1 102 ? -20.990 -17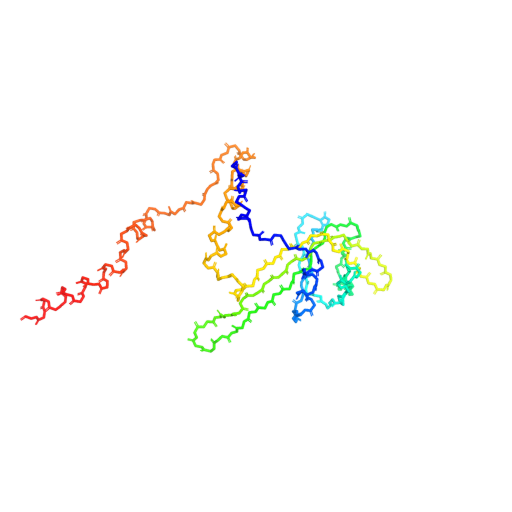.026 4.697 1.00 77.19 102 ASP A N 1
ATOM 755 C CA . ASP A 1 102 ? -20.647 -18.407 4.332 1.00 77.19 102 ASP A CA 1
ATOM 756 C C . ASP A 1 102 ? -19.991 -18.535 2.939 1.00 77.19 102 ASP A C 1
ATOM 758 O O . ASP A 1 102 ? -19.460 -19.593 2.598 1.00 77.19 102 ASP A O 1
ATOM 762 N N . ARG A 1 103 ? -20.048 -17.489 2.104 1.00 77.31 103 ARG A N 1
ATOM 763 C CA . ARG A 1 103 ? -19.510 -17.464 0.734 1.00 77.31 103 ARG A CA 1
ATOM 764 C C . ARG A 1 103 ? -18.150 -16.784 0.651 1.00 77.31 103 ARG A C 1
ATOM 766 O O . ARG A 1 103 ? -17.431 -17.015 -0.320 1.00 77.31 103 ARG A O 1
ATOM 773 N N . GLY A 1 104 ? -17.786 -15.974 1.640 1.00 90.94 104 GLY A N 1
ATOM 774 C CA . GLY A 1 104 ? -16.462 -15.385 1.744 1.00 90.94 104 GLY A CA 1
ATOM 775 C C . GLY A 1 104 ? -16.443 -14.054 2.479 1.00 90.94 104 GLY A C 1
ATOM 776 O O . GLY A 1 104 ? -17.339 -13.710 3.245 1.00 90.94 104 GLY A O 1
ATOM 777 N N . VAL A 1 105 ? -15.384 -13.292 2.232 1.00 95.12 105 VAL A N 1
ATOM 778 C CA . VAL A 1 105 ? -15.221 -11.931 2.733 1.00 95.12 105 VAL A CA 1
ATOM 779 C C . VAL A 1 105 ? -15.407 -10.967 1.572 1.00 95.12 105 VAL A C 1
ATOM 781 O O . VAL A 1 105 ? -14.673 -11.036 0.590 1.00 95.12 105 VAL A O 1
ATOM 784 N N . THR A 1 106 ? -16.366 -10.054 1.693 1.00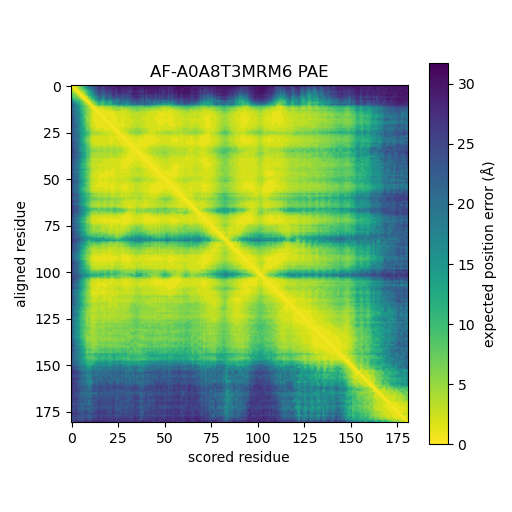 96.56 106 THR A N 1
ATOM 785 C CA . THR A 1 106 ? -16.604 -8.977 0.729 1.00 96.56 106 THR A CA 1
ATOM 786 C C . THR A 1 106 ? -16.165 -7.649 1.321 1.00 96.56 106 THR A C 1
ATOM 788 O O . THR A 1 106 ? -16.746 -7.176 2.298 1.00 96.56 106 THR A O 1
ATOM 791 N N . LEU A 1 107 ? -15.160 -7.027 0.712 1.00 97.31 107 LEU A N 1
ATOM 792 C CA . LEU A 1 107 ? -14.760 -5.651 0.976 1.00 97.31 107 LEU A CA 1
ATOM 793 C C . LEU A 1 107 ? -15.586 -4.702 0.107 1.00 97.31 107 LEU A C 1
ATOM 795 O O . LEU A 1 107 ? -15.623 -4.862 -1.108 1.00 97.31 107 LEU A O 1
ATOM 799 N N . THR A 1 108 ? -16.204 -3.694 0.723 1.00 97.31 108 THR A N 1
ATOM 800 C CA . THR A 1 108 ? -16.790 -2.542 0.020 1.00 97.31 108 THR A CA 1
ATOM 801 C C . THR A 1 108 ? -15.787 -1.396 0.038 1.00 97.31 108 THR A C 1
ATOM 803 O O . THR A 1 108 ? -15.475 -0.870 1.110 1.00 97.31 108 THR A O 1
ATOM 806 N N . GLY A 1 109 ? -15.254 -1.041 -1.132 1.00 96.56 109 GLY A N 1
ATOM 807 C CA . GLY A 1 109 ? -14.222 -0.022 -1.292 1.00 96.56 109 GLY A CA 1
ATOM 808 C C . GLY A 1 109 ? -14.746 1.378 -0.979 1.00 96.56 109 GLY A C 1
ATOM 809 O O . GLY A 1 109 ? -15.794 1.783 -1.476 1.00 96.56 109 GLY A O 1
ATOM 810 N N . SER A 1 110 ? -14.004 2.121 -0.162 1.00 95.19 110 SER A N 1
ATOM 811 C CA . SER A 1 110 ? -14.328 3.494 0.237 1.00 95.19 110 SER A CA 1
ATOM 812 C C . SER A 1 110 ? -13.301 4.508 -0.249 1.00 95.19 110 SER A C 1
ATOM 814 O O . SER A 1 110 ? -13.672 5.586 -0.695 1.00 95.19 110 SER A O 1
ATOM 816 N N . THR A 1 111 ? -12.017 4.170 -0.159 1.00 94.88 111 THR A N 1
ATOM 817 C CA . THR A 1 111 ? -10.906 5.044 -0.552 1.00 94.88 111 THR A CA 1
ATOM 818 C C . THR A 1 111 ? -9.819 4.212 -1.207 1.00 94.88 111 THR A C 1
ATOM 820 O O . THR A 1 111 ? -9.682 3.017 -0.931 1.00 94.88 111 THR A O 1
ATOM 823 N N . ALA A 1 112 ? -9.037 4.828 -2.086 1.00 95.31 112 ALA A N 1
ATOM 824 C CA . ALA A 1 112 ? -7.929 4.150 -2.728 1.00 95.31 112 ALA A CA 1
ATOM 825 C C . ALA A 1 112 ? -6.718 5.068 -2.872 1.00 95.31 112 ALA A C 1
ATOM 827 O O . ALA A 1 112 ? -6.829 6.270 -3.098 1.00 95.31 112 ALA A O 1
ATOM 828 N N . TRP A 1 113 ? -5.541 4.467 -2.775 1.00 92.50 113 TRP A N 1
ATOM 829 C CA . TRP A 1 113 ? -4.267 5.114 -3.045 1.00 92.50 113 TRP A CA 1
ATOM 830 C C . TRP A 1 113 ? -3.543 4.325 -4.111 1.00 92.50 113 TRP A C 1
ATOM 832 O O . TRP A 1 113 ? -3.546 3.096 -4.084 1.00 92.50 113 TRP A O 1
ATOM 842 N N . GLY A 1 114 ? -2.909 5.017 -5.046 1.00 91.50 114 GLY A N 1
ATOM 843 C CA . GLY A 1 114 ? -2.150 4.337 -6.074 1.00 91.50 114 GLY A CA 1
ATOM 844 C C . GLY A 1 114 ? -1.067 5.201 -6.676 1.00 91.50 114 GLY A C 1
ATOM 845 O O . GLY A 1 114 ? -1.116 6.430 -6.648 1.00 91.50 114 GLY A O 1
ATOM 846 N N . TRP A 1 115 ? -0.085 4.518 -7.240 1.00 91.69 115 TRP A N 1
ATOM 847 C CA . TRP A 1 115 ? 0.987 5.119 -8.009 1.00 91.69 115 TRP A CA 1
ATOM 848 C C . TRP A 1 115 ? 1.361 4.184 -9.152 1.00 91.69 115 TRP A C 1
ATOM 850 O O . TRP A 1 115 ? 1.467 2.971 -8.962 1.00 91.69 115 TRP A O 1
ATOM 860 N N . ASP A 1 116 ? 1.562 4.764 -10.329 1.00 90.62 116 ASP A N 1
ATOM 861 C CA . ASP A 1 116 ? 2.074 4.090 -11.515 1.00 90.62 116 ASP A CA 1
ATOM 862 C C . ASP A 1 116 ? 3.294 4.872 -12.016 1.00 90.62 116 ASP A C 1
ATOM 864 O O . ASP A 1 116 ? 3.202 6.069 -12.301 1.00 90.62 116 ASP A O 1
ATOM 868 N N . GLU A 1 117 ? 4.443 4.202 -12.106 1.00 90.25 117 GLU A N 1
ATOM 869 C CA . GLU A 1 117 ? 5.696 4.785 -12.587 1.00 90.25 117 GLU A CA 1
ATOM 870 C C . GLU A 1 117 ? 5.604 5.298 -14.034 1.00 90.25 117 GLU A C 1
ATOM 872 O O . GLU A 1 117 ? 6.327 6.228 -14.393 1.00 90.25 117 GLU A O 1
ATOM 877 N N . ALA A 1 118 ? 4.703 4.740 -14.853 1.00 88.69 118 ALA A N 1
ATOM 878 C CA . ALA A 1 118 ? 4.458 5.205 -16.217 1.00 88.69 118 ALA A CA 1
ATOM 879 C C . ALA A 1 118 ? 3.653 6.517 -16.266 1.00 88.69 118 ALA A C 1
ATOM 881 O O . ALA A 1 118 ? 3.762 7.264 -17.238 1.00 88.69 118 ALA A O 1
ATOM 882 N N . GLU A 1 119 ? 2.857 6.804 -15.231 1.00 88.50 119 GLU A N 1
ATOM 883 C CA . GLU A 1 119 ? 2.086 8.047 -15.099 1.00 88.50 119 GLU A CA 1
ATOM 884 C C . GLU A 1 119 ? 2.912 9.138 -14.399 1.00 88.50 119 GLU A C 1
ATOM 886 O O . GLU A 1 119 ? 2.935 10.290 -14.835 1.00 88.50 119 GLU A O 1
ATOM 891 N N . VAL A 1 120 ? 3.596 8.779 -13.307 1.00 88.75 120 VAL A N 1
ATOM 892 C CA . VAL A 1 120 ? 4.415 9.687 -12.495 1.00 88.75 120 VAL A CA 1
ATOM 893 C C . VAL A 1 120 ? 5.747 9.003 -12.177 1.00 88.75 120 VAL A C 1
ATOM 895 O O . VAL A 1 120 ? 5.757 8.035 -11.420 1.00 88.75 120 VAL A O 1
ATOM 898 N N . PRO A 1 121 ? 6.898 9.496 -12.663 1.00 88.88 121 PRO A N 1
ATOM 899 C CA . PRO A 1 121 ? 8.194 8.899 -12.345 1.00 88.88 121 PRO A CA 1
ATOM 900 C C . PRO A 1 121 ? 8.476 8.861 -10.836 1.00 88.88 121 PRO A C 1
ATOM 902 O O . PRO A 1 121 ? 8.088 9.765 -10.095 1.00 88.88 121 PRO A O 1
ATOM 905 N N . PHE A 1 122 ? 9.229 7.859 -10.367 1.00 85.25 122 PHE A N 1
ATOM 906 C CA . PHE A 1 122 ? 9.478 7.649 -8.931 1.00 85.25 122 PHE A CA 1
ATOM 907 C C . PHE A 1 122 ? 10.064 8.869 -8.200 1.00 85.25 122 PHE A C 1
ATOM 909 O O . PHE A 1 122 ? 9.691 9.152 -7.058 1.00 85.25 122 PHE A O 1
ATOM 916 N N . PHE A 1 123 ? 10.977 9.606 -8.842 1.00 86.31 123 PHE A N 1
ATOM 917 C CA . PHE A 1 123 ? 11.559 10.816 -8.255 1.00 86.31 123 PHE A CA 1
ATOM 918 C C . PHE A 1 123 ? 10.503 11.897 -8.034 1.00 86.31 123 PHE A C 1
ATOM 920 O O . PHE A 1 123 ? 10.432 12.473 -6.951 1.00 86.31 123 PHE A O 1
ATOM 927 N N . GLU A 1 124 ? 9.641 12.113 -9.024 1.00 87.44 124 GLU A N 1
ATOM 928 C CA . GLU A 1 124 ? 8.559 13.082 -8.928 1.00 87.44 124 GLU A CA 1
ATOM 929 C C . GLU A 1 124 ? 7.513 12.653 -7.893 1.00 87.44 124 GLU A C 1
ATOM 931 O O . GLU A 1 124 ? 7.099 13.466 -7.070 1.00 87.44 124 GLU A O 1
ATOM 936 N N . TYR A 1 125 ? 7.137 11.370 -7.867 1.00 86.31 125 TYR A N 1
ATOM 937 C CA . TYR A 1 125 ? 6.277 10.813 -6.822 1.00 86.31 125 TYR A CA 1
ATOM 938 C C . TYR A 1 125 ? 6.850 11.090 -5.426 1.00 86.31 125 TYR A C 1
ATOM 940 O O . TYR A 1 125 ? 6.163 11.633 -4.563 1.00 86.31 125 TYR A O 1
ATOM 948 N N . SER A 1 126 ? 8.139 10.802 -5.230 1.00 85.56 126 SER A N 1
ATOM 949 C CA . SER A 1 126 ? 8.826 11.029 -3.956 1.00 85.56 126 SER A CA 1
ATOM 950 C C . SER A 1 126 ? 8.805 12.502 -3.544 1.00 85.56 126 SER A C 1
ATOM 952 O O . SER A 1 126 ? 8.579 12.806 -2.374 1.00 85.56 126 SER A O 1
ATOM 954 N N . GLU A 1 127 ? 9.018 13.421 -4.490 1.00 87.56 127 GLU A N 1
ATOM 955 C CA . GLU A 1 127 ? 8.948 14.865 -4.246 1.00 87.56 127 GLU A CA 1
ATOM 956 C C . GLU A 1 127 ? 7.531 15.321 -3.885 1.00 87.56 127 GLU A C 1
ATOM 958 O O . GLU A 1 127 ? 7.359 16.088 -2.931 1.00 87.56 127 GLU A O 1
ATOM 963 N N . ARG A 1 128 ? 6.514 14.803 -4.586 1.00 87.38 128 ARG A N 1
ATOM 964 C CA . ARG A 1 128 ? 5.099 15.063 -4.292 1.00 87.38 128 ARG A CA 1
ATOM 965 C C . ARG A 1 128 ? 4.712 14.542 -2.906 1.00 87.38 128 ARG A C 1
ATOM 967 O O . ARG A 1 128 ? 3.992 15.221 -2.195 1.00 87.38 128 ARG A O 1
ATOM 974 N N . SER A 1 129 ? 5.238 13.413 -2.438 1.00 84.44 129 SER A N 1
ATOM 975 C CA . SER A 1 129 ? 4.890 12.866 -1.113 1.00 84.44 129 SER A CA 1
ATOM 976 C C . SER A 1 129 ? 5.576 13.567 0.079 1.00 84.44 129 SER A C 1
ATOM 978 O O . SER A 1 129 ? 5.249 13.286 1.242 1.00 84.44 129 SER A O 1
ATOM 980 N N . LEU A 1 130 ? 6.518 14.493 -0.154 1.00 86.88 130 LEU A N 1
ATOM 981 C CA . LEU A 1 130 ? 7.267 15.168 0.920 1.00 86.88 130 LEU A CA 1
ATOM 982 C C . LEU A 1 130 ? 6.393 15.964 1.905 1.00 86.88 130 LEU A C 1
ATOM 984 O O . LEU A 1 130 ? 6.631 15.844 3.113 1.00 86.88 130 LEU A O 1
ATOM 988 N N . PRO A 1 131 ? 5.404 16.775 1.477 1.00 88.38 131 PRO A N 1
ATOM 989 C CA . PRO A 1 131 ? 4.565 17.527 2.406 1.00 88.38 131 PRO A CA 1
ATOM 990 C C . PRO A 1 131 ? 3.771 16.610 3.340 1.00 88.38 131 PRO A C 1
ATOM 992 O O . PRO A 1 131 ? 3.694 16.886 4.535 1.00 88.38 131 PRO A O 1
ATOM 995 N N . GLN A 1 132 ? 3.244 15.492 2.829 1.00 85.94 132 GLN A N 1
ATOM 996 C CA . GLN A 1 132 ? 2.511 14.520 3.644 1.00 85.94 132 GLN A CA 1
ATOM 997 C C . GLN A 1 132 ? 3.419 13.853 4.681 1.00 85.94 132 GLN A C 1
ATOM 999 O O . GLN A 1 132 ? 3.057 13.741 5.851 1.00 85.94 132 GLN A O 1
ATOM 1004 N N . SER A 1 133 ? 4.641 13.500 4.278 1.00 86.44 133 SER A N 1
ATOM 1005 C CA . SER A 1 133 ? 5.645 12.945 5.191 1.00 86.44 133 SER A CA 1
ATOM 1006 C C . SER A 1 133 ? 5.989 13.925 6.319 1.00 86.44 133 SER A C 1
ATOM 1008 O O . SER A 1 133 ? 6.099 13.529 7.477 1.00 86.44 133 SER A O 1
ATOM 1010 N N . ARG A 1 134 ? 6.116 15.223 6.008 1.00 88.44 134 ARG A N 1
ATOM 1011 C CA . ARG A 1 134 ? 6.353 16.273 7.015 1.00 88.44 134 ARG A CA 1
ATOM 1012 C C . ARG A 1 134 ? 5.195 16.390 8.000 1.00 88.44 134 ARG A C 1
ATOM 1014 O O . ARG A 1 134 ? 5.447 16.348 9.198 1.00 88.44 134 ARG A O 1
ATOM 1021 N N . LYS A 1 135 ? 3.950 16.440 7.509 1.00 90.06 135 LYS A N 1
ATOM 1022 C CA . LYS A 1 135 ? 2.747 16.476 8.362 1.00 90.06 135 LYS A CA 1
ATOM 1023 C C . LYS A 1 135 ? 2.721 15.311 9.352 1.00 90.06 135 LYS A C 1
ATOM 1025 O O . LYS A 1 135 ? 2.443 15.524 10.527 1.00 90.06 135 LYS A O 1
ATOM 1030 N N . TYR A 1 136 ? 3.054 14.104 8.892 1.00 89.69 136 TYR A N 1
ATOM 1031 C CA . TYR A 1 136 ? 3.145 12.929 9.759 1.00 89.69 136 TYR A CA 1
ATOM 1032 C C . TYR A 1 136 ? 4.194 13.106 10.867 1.00 89.69 136 TYR A C 1
ATOM 1034 O O . TYR A 1 136 ? 3.889 12.915 12.043 1.00 89.69 136 TYR A O 1
ATOM 1042 N N . PHE A 1 137 ? 5.419 13.513 10.520 1.00 92.38 13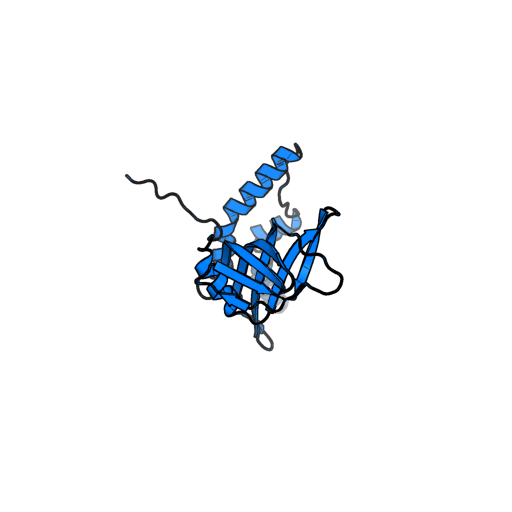7 PHE A N 1
ATOM 1043 C CA . PHE A 1 137 ? 6.475 13.723 11.516 1.00 92.38 137 PHE A CA 1
ATOM 1044 C C . PHE A 1 137 ? 6.161 14.860 12.492 1.00 92.38 137 PHE A C 1
ATOM 1046 O O . PHE A 1 137 ? 6.508 14.758 13.670 1.00 92.38 137 PHE A O 1
ATOM 1053 N N . ASP A 1 138 ? 5.493 15.918 12.036 1.00 93.31 138 ASP A N 1
ATOM 1054 C CA . ASP A 1 138 ? 5.063 17.023 12.892 1.00 93.31 138 ASP A CA 1
ATOM 1055 C C . ASP A 1 138 ? 3.992 16.561 13.893 1.00 93.31 138 ASP A C 1
ATOM 1057 O O . ASP A 1 138 ? 4.121 16.831 15.089 1.00 93.31 138 ASP A O 1
ATOM 1061 N N . ALA A 1 139 ? 2.995 15.789 13.444 1.00 93.81 139 ALA A N 1
ATOM 1062 C CA . ALA A 1 139 ? 1.976 15.200 14.316 1.00 93.81 139 ALA A CA 1
ATOM 1063 C C . ALA A 1 139 ? 2.590 14.238 15.347 1.00 93.81 139 ALA A C 1
ATOM 1065 O O . ALA A 1 139 ? 2.325 14.353 16.542 1.00 93.81 139 ALA A O 1
ATOM 1066 N N . LEU A 1 140 ? 3.491 13.358 14.904 1.00 93.75 140 LEU A N 1
ATOM 1067 C CA . LEU A 1 140 ? 4.195 12.424 15.783 1.00 93.75 140 LEU A CA 1
ATOM 1068 C C . LEU A 1 140 ? 5.094 13.148 16.799 1.00 93.75 140 LEU A C 1
ATOM 1070 O O . LEU A 1 140 ? 5.230 12.714 17.944 1.00 93.75 140 LEU A O 1
ATOM 1074 N N . SER A 1 141 ? 5.709 14.263 16.396 1.00 93.69 141 SER A N 1
ATOM 1075 C CA . SER A 1 141 ? 6.497 15.105 17.301 1.00 93.69 141 SER A CA 1
ATOM 1076 C C . SER A 1 141 ? 5.625 15.750 18.378 1.00 93.69 141 SER A C 1
ATOM 1078 O O . SER A 1 141 ? 6.041 15.824 19.534 1.00 93.69 141 SER A O 1
ATOM 1080 N N . ALA A 1 142 ? 4.424 16.207 18.006 1.00 95.19 142 ALA A N 1
ATOM 1081 C CA . ALA A 1 142 ? 3.459 16.781 18.938 1.00 95.19 142 ALA A CA 1
ATOM 1082 C C . ALA A 1 142 ? 2.964 15.736 19.948 1.00 95.19 142 ALA A C 1
ATOM 1084 O O . ALA A 1 142 ? 2.947 16.013 21.144 1.00 95.19 142 ALA A O 1
ATOM 1085 N N . GLU A 1 143 ? 2.650 14.523 19.487 1.00 95.75 143 GLU A N 1
ATOM 1086 C CA . GLU A 1 143 ? 2.217 13.411 20.341 1.00 95.75 143 GLU A CA 1
ATOM 1087 C C . GLU A 1 143 ? 3.296 13.003 21.357 1.00 95.75 143 GLU A C 1
ATOM 1089 O O . GLU A 1 143 ? 3.015 12.823 22.540 1.00 95.75 143 GLU A O 1
ATOM 1094 N N . ARG A 1 144 ? 4.558 12.903 20.921 1.00 93.25 144 ARG A N 1
ATOM 1095 C CA . ARG A 1 144 ? 5.676 12.496 21.791 1.00 93.25 144 ARG A CA 1
ATOM 1096 C C . ARG A 1 144 ? 6.273 13.628 22.627 1.00 93.25 144 ARG A C 1
ATOM 1098 O O . ARG A 1 144 ? 7.197 13.374 23.400 1.00 93.25 144 ARG A O 1
ATOM 1105 N N . GLY A 1 145 ? 5.846 14.874 22.418 1.00 94.75 145 GLY A N 1
ATOM 1106 C CA . GLY A 1 145 ? 6.428 16.060 23.058 1.00 94.75 145 GLY A CA 1
ATOM 1107 C C . GLY A 1 145 ? 7.910 16.298 22.732 1.00 94.75 145 GLY A C 1
ATOM 1108 O O . GLY A 1 145 ? 8.575 17.090 23.399 1.00 94.75 145 GLY A O 1
ATOM 1109 N N . THR A 1 146 ? 8.459 15.612 21.726 1.00 93.69 146 THR A N 1
ATOM 1110 C CA . THR A 1 146 ? 9.866 15.709 21.321 1.00 93.69 146 THR A CA 1
ATOM 1111 C C . THR A 1 146 ? 9.974 15.747 19.798 1.00 93.69 146 THR A C 1
ATOM 1113 O O . THR A 1 146 ? 9.208 15.068 19.118 1.00 93.69 146 THR A O 1
ATOM 1116 N N . PRO A 1 147 ? 10.9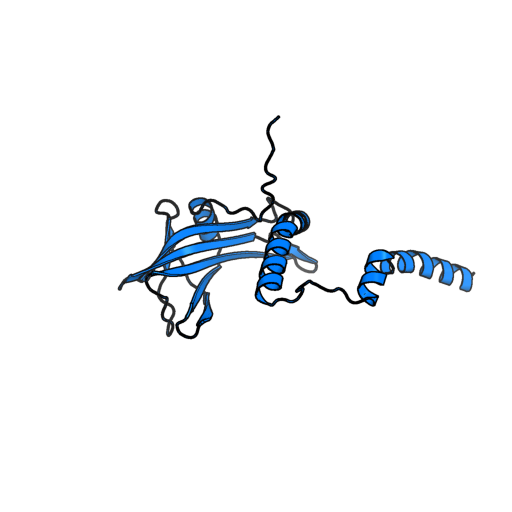20 16.510 19.217 1.00 91.12 147 PRO A N 1
ATOM 1117 C CA . PRO A 1 147 ? 11.074 16.555 17.767 1.00 91.12 147 PRO A CA 1
ATOM 1118 C C . PRO A 1 147 ? 11.489 15.194 17.182 1.00 91.12 147 PRO A C 1
ATOM 1120 O O . PRO A 1 147 ? 12.628 14.752 17.357 1.00 91.12 147 PRO A O 1
ATOM 1123 N N . VAL A 1 148 ? 10.593 14.569 16.419 1.00 89.38 148 VAL A N 1
ATOM 1124 C CA . VAL A 1 148 ? 10.845 13.358 15.632 1.00 89.38 148 VAL A CA 1
ATOM 1125 C C . VAL A 1 148 ? 11.106 13.772 14.190 1.00 89.38 148 VAL A C 1
ATOM 1127 O O . VAL A 1 148 ? 10.199 14.164 13.464 1.00 89.38 148 VAL A O 1
ATOM 1130 N N . ARG A 1 149 ? 12.371 13.725 13.765 1.00 84.00 149 ARG A N 1
ATOM 1131 C CA . ARG A 1 149 ? 12.774 14.086 12.398 1.00 84.00 149 ARG A CA 1
ATOM 1132 C C . ARG A 1 149 ? 13.828 13.115 11.875 1.00 84.00 149 ARG A C 1
ATOM 1134 O O . ARG A 1 149 ? 14.697 12.718 12.657 1.00 84.00 149 ARG A O 1
ATOM 1141 N N . PRO A 1 150 ? 13.827 12.793 10.570 1.00 80.06 150 PRO A N 1
ATOM 1142 C CA . PRO A 1 150 ? 14.936 12.079 9.953 1.00 80.06 150 PRO A CA 1
ATOM 1143 C C . PRO A 1 150 ? 16.227 12.885 10.135 1.00 80.06 150 PRO A C 1
ATOM 1145 O O . PRO A 1 150 ? 16.322 14.028 9.683 1.00 80.06 150 PRO A O 1
ATOM 1148 N N . LYS A 1 151 ? 17.224 12.312 10.813 1.00 79.12 151 LYS A N 1
ATOM 1149 C CA . LYS A 1 151 ? 18.557 12.911 10.944 1.00 79.12 151 LYS A CA 1
ATOM 1150 C C . LYS A 1 151 ? 19.519 12.147 10.048 1.00 79.12 151 LYS A C 1
ATOM 1152 O O . LYS A 1 151 ? 19.727 10.954 10.238 1.00 79.12 151 LYS A O 1
ATOM 1157 N N . LEU A 1 152 ? 20.123 12.840 9.088 1.00 72.88 152 LEU A N 1
ATOM 1158 C CA . LEU A 1 152 ? 21.326 12.334 8.435 1.00 72.88 152 LEU A CA 1
ATOM 1159 C C . LEU A 1 152 ? 22.507 12.552 9.382 1.00 72.88 152 LEU A C 1
ATOM 1161 O O . LEU A 1 152 ? 22.602 13.599 10.026 1.00 72.88 152 LEU A O 1
ATOM 1165 N N . SER A 1 153 ? 23.403 11.570 9.481 1.00 80.25 153 SER A N 1
ATOM 1166 C CA . SER A 1 153 ? 24.647 11.749 10.229 1.00 80.25 153 SER A CA 1
ATOM 1167 C C . SER A 1 153 ? 25.498 12.850 9.582 1.00 80.25 153 SER A C 1
ATOM 1169 O O . SER A 1 153 ? 25.411 13.088 8.375 1.00 80.25 153 SER A O 1
ATOM 1171 N N . LEU A 1 154 ? 26.343 13.521 10.371 1.00 78.06 154 LEU A N 1
ATOM 1172 C CA . LEU A 1 154 ? 27.217 14.595 9.876 1.00 78.06 154 LEU A CA 1
ATOM 1173 C C . LEU A 1 154 ? 28.076 14.156 8.679 1.00 78.06 154 LEU A C 1
ATOM 1175 O O . LEU A 1 154 ? 28.202 14.906 7.719 1.00 78.06 154 LEU A O 1
ATOM 1179 N N . GLY A 1 155 ? 28.598 12.925 8.687 1.00 76.00 155 GLY A N 1
ATOM 1180 C CA . GLY A 1 155 ? 29.366 12.386 7.558 1.00 76.00 155 GLY A CA 1
ATOM 1181 C C . GLY A 1 155 ? 28.544 12.284 6.269 1.00 76.00 155 GLY A C 1
ATOM 1182 O O . GLY A 1 155 ? 29.012 12.680 5.203 1.00 76.00 155 GLY A O 1
ATOM 1183 N N . PHE A 1 156 ? 27.289 11.836 6.366 1.00 74.44 156 PHE A N 1
ATOM 1184 C CA . PHE A 1 156 ? 26.377 11.774 5.220 1.00 74.44 156 PHE A CA 1
ATOM 1185 C C . PHE A 1 156 ? 25.960 13.160 4.725 1.00 74.44 156 PHE A C 1
ATOM 1187 O O . PHE A 1 156 ? 25.818 13.365 3.519 1.00 74.44 156 PHE A O 1
ATOM 1194 N N . LEU A 1 157 ? 25.797 14.120 5.640 1.00 76.69 157 LEU A N 1
ATOM 1195 C CA . LEU A 1 157 ? 25.580 15.517 5.277 1.00 76.69 157 LEU A CA 1
ATOM 1196 C C . LEU A 1 157 ? 26.775 16.045 4.480 1.00 76.69 157 LEU A C 1
ATOM 1198 O O . LEU A 1 157 ? 26.572 16.539 3.379 1.00 76.69 157 LEU A O 1
ATOM 1202 N N . THR A 1 158 ? 28.010 15.865 4.954 1.00 72.94 158 THR A N 1
ATOM 1203 C CA . THR A 1 158 ? 29.216 16.297 4.229 1.00 72.94 158 THR A CA 1
ATOM 1204 C C . THR A 1 158 ? 29.297 15.684 2.833 1.00 72.94 158 THR A C 1
ATOM 1206 O O . THR A 1 158 ? 29.520 16.416 1.869 1.00 72.94 158 THR A O 1
ATOM 1209 N N . LEU A 1 159 ? 29.044 14.378 2.690 1.00 72.44 159 LEU A N 1
ATOM 1210 C CA . LEU A 1 159 ? 29.023 13.697 1.388 1.00 72.44 159 LEU A CA 1
ATOM 1211 C C . LEU A 1 159 ? 27.974 14.285 0.434 1.00 72.44 159 LEU A C 1
ATOM 1213 O O . LEU A 1 159 ? 28.279 14.544 -0.733 1.00 72.44 159 LEU A O 1
ATOM 1217 N N . ARG A 1 160 ? 26.754 14.534 0.928 1.00 70.88 160 ARG A N 1
ATOM 1218 C CA . ARG A 1 160 ? 25.660 15.109 0.133 1.00 70.88 160 ARG A CA 1
ATOM 1219 C C . ARG A 1 160 ? 25.965 16.543 -0.298 1.00 70.88 160 ARG A C 1
ATOM 1221 O O . ARG A 1 160 ? 25.754 16.883 -1.459 1.00 70.88 160 ARG A O 1
ATOM 1228 N N . THR A 1 161 ? 26.455 17.377 0.617 1.00 72.19 161 THR A N 1
ATOM 1229 C CA . THR A 1 161 ? 26.661 18.812 0.369 1.00 72.19 161 THR A CA 1
ATOM 1230 C C . THR A 1 161 ? 27.837 19.068 -0.568 1.00 72.19 161 THR A C 1
ATOM 1232 O O . THR A 1 161 ? 27.778 19.964 -1.402 1.00 72.19 161 THR A O 1
ATOM 1235 N N . THR A 1 162 ? 28.897 18.265 -0.473 1.00 71.25 162 THR A N 1
ATOM 1236 C CA . THR A 1 162 ? 30.119 18.457 -1.274 1.00 71.25 162 THR A CA 1
ATOM 1237 C C . THR A 1 162 ? 30.096 17.729 -2.616 1.00 71.25 162 THR A C 1
ATOM 1239 O O . THR A 1 162 ? 31.036 17.875 -3.393 1.00 71.25 162 THR A O 1
ATOM 1242 N N . ARG A 1 163 ? 29.059 16.916 -2.895 1.00 72.81 163 ARG A N 1
ATOM 1243 C CA . ARG A 1 163 ? 29.064 15.931 -3.994 1.00 72.81 163 ARG A CA 1
ATOM 1244 C C . ARG A 1 163 ? 30.384 15.144 -4.028 1.00 72.81 163 ARG A C 1
ATOM 1246 O O . ARG A 1 163 ? 30.882 14.833 -5.108 1.00 72.81 163 ARG A O 1
ATOM 1253 N N . LEU A 1 164 ? 30.953 14.844 -2.852 1.00 68.25 164 LEU A N 1
ATOM 1254 C CA . LEU A 1 164 ? 32.311 14.311 -2.701 1.00 68.25 164 LEU A CA 1
ATOM 1255 C C . LEU A 1 164 ? 32.620 13.148 -3.657 1.00 68.25 164 LEU A C 1
ATOM 1257 O O . LEU A 1 164 ? 33.674 13.208 -4.274 1.00 68.25 164 LEU A O 1
ATOM 1261 N N . PRO A 1 165 ? 31.717 12.163 -3.871 1.00 66.81 165 PRO A N 1
ATOM 1262 C CA . PRO A 1 165 ? 31.969 11.063 -4.804 1.00 66.81 165 PRO A CA 1
ATOM 1263 C C . PRO A 1 165 ? 32.241 11.526 -6.244 1.00 66.81 165 PRO A C 1
ATOM 1265 O O . PRO A 1 165 ? 33.131 11.004 -6.913 1.00 66.81 165 PRO A O 1
ATOM 1268 N N . PHE A 1 166 ? 31.517 12.548 -6.711 1.00 70.94 166 PHE A N 1
ATOM 1269 C CA . PHE A 1 166 ? 31.727 13.142 -8.032 1.00 70.94 166 PHE A CA 1
ATOM 1270 C C . PHE A 1 166 ? 33.005 13.978 -8.075 1.00 70.94 166 PHE A C 1
ATOM 1272 O O . PHE A 1 166 ? 33.736 13.933 -9.058 1.00 70.94 166 PHE A O 1
ATOM 1279 N N . LEU A 1 167 ? 33.312 14.711 -7.001 1.00 70.38 167 LEU A N 1
ATOM 1280 C CA . LEU A 1 167 ? 34.546 15.493 -6.921 1.00 70.38 167 LEU A CA 1
ATOM 1281 C C . LEU A 1 167 ? 35.788 14.588 -6.913 1.00 70.38 167 LEU A C 1
ATOM 1283 O O . LEU A 1 167 ? 36.760 14.858 -7.615 1.00 70.38 167 LEU A O 1
ATOM 1287 N N . THR A 1 168 ? 35.744 13.483 -6.166 1.00 72.88 168 THR A N 1
ATOM 1288 C CA . THR A 1 168 ? 36.829 12.497 -6.116 1.00 72.88 168 THR A CA 1
ATOM 1289 C C . THR A 1 168 ? 37.019 11.794 -7.454 1.00 72.88 168 THR A C 1
ATOM 1291 O O . THR A 1 168 ? 38.159 11.581 -7.856 1.00 72.88 168 THR A O 1
ATOM 1294 N N . ALA A 1 169 ? 35.932 11.506 -8.180 1.00 77.94 169 ALA A N 1
ATOM 12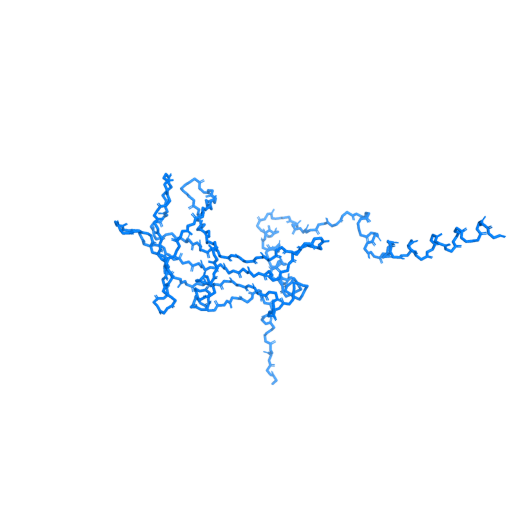95 C CA . ALA A 1 169 ? 36.003 10.923 -9.520 1.00 77.94 169 ALA A CA 1
ATOM 1296 C C . ALA A 1 169 ? 36.708 11.843 -10.534 1.00 77.94 169 ALA A C 1
ATOM 1298 O O . ALA A 1 169 ? 37.308 11.351 -11.483 1.00 77.94 169 ALA A O 1
ATOM 1299 N N . THR A 1 170 ? 36.692 13.160 -10.311 1.00 77.94 170 THR A N 1
ATOM 1300 C CA . THR A 1 170 ? 37.391 14.139 -11.159 1.00 77.94 170 THR A CA 1
ATOM 1301 C C . THR A 1 170 ? 38.838 14.371 -10.718 1.00 77.94 170 THR A C 1
ATOM 1303 O O . THR A 1 170 ? 39.728 14.482 -11.555 1.00 77.94 170 THR A O 1
ATOM 1306 N N . ILE A 1 171 ? 39.102 14.448 -9.409 1.00 81.88 171 ILE A N 1
ATOM 1307 C CA . ILE A 1 171 ? 40.418 14.849 -8.880 1.00 81.88 171 ILE A CA 1
ATOM 1308 C C . ILE A 1 171 ? 41.413 13.683 -8.859 1.00 81.88 171 ILE A C 1
ATOM 1310 O O . ILE A 1 171 ? 42.584 13.877 -9.181 1.00 81.88 171 ILE A O 1
ATOM 1314 N N . ILE A 1 172 ? 40.972 12.471 -8.507 1.00 86.00 172 ILE A N 1
ATOM 1315 C CA . ILE A 1 172 ? 41.868 11.312 -8.366 1.00 86.00 172 ILE A CA 1
ATOM 1316 C C . ILE A 1 172 ? 42.587 10.971 -9.686 1.00 86.00 172 ILE A C 1
ATOM 1318 O O . ILE A 1 172 ? 43.807 10.807 -9.644 1.00 86.00 172 ILE A O 1
ATOM 1322 N N . PRO A 1 173 ? 41.916 10.929 -10.858 1.00 81.38 173 PRO A N 1
ATOM 1323 C CA . PRO A 1 173 ? 42.600 10.677 -12.128 1.00 81.38 173 PRO A CA 1
ATOM 1324 C C . PRO A 1 173 ? 43.632 11.753 -12.483 1.00 81.38 173 PRO A C 1
ATOM 1326 O O . PRO A 1 173 ? 44.701 11.427 -12.989 1.00 81.38 173 PRO A O 1
ATOM 1329 N N . VAL A 1 174 ? 43.342 13.026 -12.185 1.00 84.56 174 VAL A N 1
ATOM 1330 C CA . VAL A 1 174 ? 44.257 14.150 -12.448 1.00 84.56 174 VAL A CA 1
ATOM 1331 C C . VAL A 1 174 ? 45.506 14.051 -11.574 1.00 84.56 174 VAL A C 1
ATOM 1333 O O . VAL A 1 174 ? 46.617 14.183 -12.077 1.00 84.56 174 VAL A O 1
ATOM 1336 N N . VAL A 1 175 ? 45.342 13.773 -10.279 1.00 86.50 175 VAL A N 1
ATOM 1337 C CA . VAL A 1 175 ? 46.471 13.620 -9.348 1.00 86.50 175 VAL A CA 1
ATOM 1338 C C . VAL A 1 175 ? 47.321 12.399 -9.704 1.00 86.50 175 VAL A C 1
ATOM 1340 O O . VAL A 1 175 ? 48.543 12.505 -9.729 1.00 86.50 175 VAL A O 1
ATOM 1343 N N . LEU A 1 176 ? 46.704 11.260 -10.035 1.00 84.31 176 LEU A N 1
ATOM 1344 C CA . LEU A 1 176 ? 47.433 10.083 -10.524 1.00 84.31 176 LEU A CA 1
ATOM 1345 C C . LEU A 1 176 ? 48.182 10.379 -11.828 1.00 84.31 176 LEU A C 1
ATOM 1347 O O . LEU A 1 176 ? 49.331 9.973 -11.964 1.00 84.31 176 LEU A O 1
ATOM 1351 N N . GLY A 1 177 ? 47.568 11.123 -12.752 1.00 80.88 177 GLY A N 1
ATOM 1352 C CA . GLY A 1 177 ? 48.218 11.567 -13.984 1.00 80.88 177 GLY A CA 1
ATOM 1353 C C . GLY A 1 177 ? 49.452 12.435 -13.726 1.00 80.88 177 GLY A C 1
ATOM 1354 O O . GLY A 1 177 ? 50.479 12.214 -14.353 1.00 80.88 177 GLY A O 1
ATOM 1355 N N . ILE A 1 178 ? 49.384 13.363 -12.764 1.00 88.00 178 ILE A N 1
ATOM 1356 C CA . ILE A 1 178 ? 50.523 14.208 -12.358 1.00 88.00 178 ILE A CA 1
ATOM 1357 C C . ILE A 1 178 ? 51.639 13.389 -11.695 1.00 88.00 178 ILE A C 1
ATOM 1359 O O . ILE A 1 178 ? 52.804 13.714 -11.861 1.00 88.00 178 ILE A O 1
ATOM 1363 N N . LEU A 1 179 ? 51.301 12.352 -10.926 1.00 87.81 179 LEU A N 1
ATOM 1364 C CA . LEU A 1 179 ? 52.293 11.531 -10.220 1.00 87.81 179 LEU A CA 1
ATOM 1365 C C . LEU A 1 179 ? 53.020 10.526 -11.126 1.00 87.81 179 LEU A C 1
ATOM 1367 O O . LEU A 1 179 ? 54.068 10.016 -10.735 1.00 87.81 179 LEU A O 1
ATOM 1371 N N . ILE A 1 180 ? 52.444 10.197 -12.285 1.00 83.06 180 ILE A N 1
ATOM 1372 C CA . ILE A 1 180 ? 53.001 9.236 -13.251 1.00 83.06 180 ILE A CA 1
ATOM 1373 C C . ILE A 1 180 ? 53.723 9.948 -14.414 1.00 83.06 180 ILE A C 1
ATOM 1375 O O . ILE A 1 180 ? 54.573 9.328 -15.054 1.00 83.06 180 ILE A O 1
ATOM 1379 N N . ALA A 1 181 ? 53.386 11.212 -14.694 1.00 63.03 181 ALA A N 1
ATOM 1380 C CA . ALA A 1 181 ? 54.042 12.063 -15.696 1.00 63.03 181 ALA A CA 1
ATOM 1381 C C . ALA A 1 181 ? 55.390 12.615 -15.205 1.00 63.03 181 ALA A C 1
ATOM 1383 O O . ALA A 1 181 ? 56.294 12.747 -16.061 1.00 63.03 181 ALA A O 1
#

Nearest PDB structures (foldseek):
  5jab-assembly2_D  TM=6.036E-01  e=3.110E-03  Mycobacterium tuberculosis H37Rv
  5bnc-assembly1_B  TM=5.783E-01  e=2.753E-01  Mycolicibacterium smegmatis MC2 155
  6yfo-assembly1_AA  TM=4.010E-01  e=1.957E+00  Leviviridae sp.

Sequence (181 aa):
MATIADDRSTPEIDARAGLEKLASYPYVIATWVDDTGYPVSVAVEAVVDASGLTATFAPPVGLTVPSDGPVSLTGSHIRPQPGYGYDERRHVTVWGRTTADDRGVTLTGSTAWGWDEAEVPFFEYSERSLPQSRKYFDALSAERGTPVRPKLSLGFLTLRTTRLPFLTATIIPVVLGILIA